Protein AF-A0A914XLT9-F1 (afdb_monomer_lite)

Sequence (360 aa):
MRRWRRRDDGTTAGHRRKLGGDARVWAILPSEERNLKALQRAVAQVFKLQPALLDDLKKDGEIVSQLLHKAANEAERAAAAQGRQRVFHMKTTELDMRAIVELCAYLVDVASTLTAFVTVFPDALRVFHQVGLTSELPSITERLCVSLAAELFFRIAKSGFSVNVRLLIGQLESFKKSTVQLFRQLLEKNAIYDPTLPADEAQKRAEDFVGLITAALDCENFIFVYNDVYPLETDLKQLLVNQLCTQPTIDYVRATLETICAKQVEMLKQKLRRRGLFQVNRSSKFETARLNEQVQLVEEVDALPASARRRPPRPDEEPRPFTADYTGGRSRQLKERNKGFVAGHNRKAGAMKKMRQGMI

Radius of gyration: 29.32 Å; chains: 1; bounding box: 81×61×99 Å

Structure (mmCIF, N/CA/C/O backbone):
data_AF-A0A914XLT9-F1
#
_entry.id   AF-A0A914XLT9-F1
#
loop_
_atom_site.group_PDB
_atom_site.id
_atom_site.type_symbol
_atom_site.label_atom_id
_atom_site.label_alt_id
_atom_site.label_comp_id
_atom_site.label_asym_id
_atom_site.label_entity_id
_atom_site.label_seq_id
_atom_site.pdbx_PDB_ins_code
_atom_site.Cartn_x
_atom_site.Cartn_y
_atom_site.Cartn_z
_atom_site.occupancy
_atom_site.B_iso_or_equiv
_atom_site.auth_seq_id
_atom_site.auth_comp_id
_atom_site.auth_asym_id
_atom_site.auth_atom_id
_atom_site.pdbx_PDB_model_num
ATOM 1 N N . MET A 1 1 ? -52.895 36.898 -14.248 1.00 32.31 1 MET A N 1
ATOM 2 C CA . MET A 1 1 ? -52.670 37.325 -12.850 1.00 32.31 1 MET A CA 1
ATOM 3 C C . MET A 1 1 ? -51.243 36.977 -12.428 1.00 32.31 1 MET A C 1
ATOM 5 O O . MET A 1 1 ? -50.870 35.820 -12.473 1.00 32.31 1 MET A O 1
ATOM 9 N N . ARG A 1 2 ? -50.477 38.030 -12.107 1.00 30.75 2 ARG A N 1
ATOM 10 C CA . ARG A 1 2 ? -49.245 38.157 -11.292 1.00 30.75 2 ARG A CA 1
ATOM 11 C C . ARG A 1 2 ? -48.041 37.221 -11.534 1.00 30.75 2 ARG A C 1
ATOM 13 O O . ARG A 1 2 ? -47.853 36.208 -10.875 1.00 30.75 2 ARG A O 1
ATOM 20 N N . ARG A 1 3 ? -47.151 37.743 -12.394 1.00 27.36 3 ARG A N 1
ATOM 21 C CA . ARG A 1 3 ? -45.687 37.562 -12.422 1.00 27.36 3 ARG A CA 1
ATOM 22 C C . ARG A 1 3 ? -45.078 37.561 -11.015 1.00 27.36 3 ARG A C 1
ATOM 24 O O . ARG A 1 3 ? -45.321 38.501 -10.259 1.00 27.36 3 ARG A O 1
ATOM 31 N N . TRP A 1 4 ? -44.192 36.608 -10.741 1.00 28.39 4 TRP A N 1
ATOM 32 C CA . TRP A 1 4 ? -43.223 36.709 -9.651 1.00 28.39 4 TRP A CA 1
ATOM 33 C C . TRP A 1 4 ? -41.848 37.101 -10.195 1.00 28.39 4 TRP A C 1
ATOM 35 O O . TRP A 1 4 ? -41.350 36.543 -11.170 1.00 28.39 4 TRP A O 1
ATOM 45 N N . ARG A 1 5 ? -41.313 38.163 -9.588 1.00 28.30 5 ARG A N 1
ATOM 46 C CA . ARG A 1 5 ? -40.066 38.851 -9.916 1.00 28.30 5 ARG A CA 1
ATOM 47 C C . ARG A 1 5 ? -38.859 38.019 -9.483 1.00 28.30 5 ARG A C 1
ATOM 49 O O . ARG A 1 5 ? -38.858 37.476 -8.382 1.00 28.30 5 ARG A O 1
ATOM 56 N N . ARG A 1 6 ? -37.806 38.046 -10.307 1.00 32.09 6 ARG A N 1
ATOM 57 C CA . ARG A 1 6 ? -36.422 37.845 -9.860 1.00 32.09 6 ARG A CA 1
ATOM 58 C C . ARG A 1 6 ? -36.084 38.899 -8.809 1.00 32.09 6 ARG A C 1
ATOM 60 O O . ARG A 1 6 ? -36.371 40.080 -9.015 1.00 32.09 6 ARG A O 1
ATOM 67 N N . ARG A 1 7 ? -35.455 38.463 -7.725 1.00 29.42 7 ARG A N 1
ATOM 68 C CA . ARG A 1 7 ? -34.684 39.318 -6.832 1.00 29.42 7 ARG A CA 1
ATOM 69 C C . ARG A 1 7 ? -33.265 38.753 -6.840 1.00 29.42 7 ARG A C 1
ATOM 71 O O . ARG A 1 7 ? -33.048 37.634 -6.385 1.00 29.42 7 ARG A O 1
ATOM 78 N N . ASP A 1 8 ? -32.379 39.489 -7.499 1.00 34.69 8 ASP A N 1
ATOM 79 C CA . ASP A 1 8 ? -30.934 39.329 -7.416 1.00 34.69 8 ASP A CA 1
ATOM 80 C C . ASP A 1 8 ? -30.487 40.072 -6.162 1.00 34.69 8 ASP A C 1
ATOM 82 O O . ASP A 1 8 ? -30.573 41.293 -6.149 1.00 34.69 8 ASP A O 1
ATOM 86 N N . ASP A 1 9 ? -29.997 39.355 -5.154 1.00 29.84 9 ASP A N 1
ATOM 87 C CA . ASP A 1 9 ? -29.221 39.936 -4.061 1.00 29.84 9 ASP A CA 1
ATOM 88 C C . ASP A 1 9 ? -27.961 39.072 -3.916 1.00 29.84 9 ASP A C 1
ATOM 90 O O . ASP A 1 9 ? -28.007 37.907 -3.515 1.00 29.84 9 ASP A O 1
ATOM 94 N N . GLY A 1 10 ? -26.831 39.617 -4.367 1.00 28.03 10 GLY A N 1
ATOM 95 C CA . GLY A 1 10 ? -25.540 38.949 -4.339 1.00 28.03 10 GLY A CA 1
ATOM 96 C C . GLY A 1 10 ? -24.873 39.015 -2.972 1.00 28.03 10 GLY A C 1
ATOM 97 O O . GLY A 1 10 ? -25.058 39.972 -2.234 1.00 28.03 10 GLY A O 1
ATOM 98 N N . THR A 1 11 ? -24.046 38.016 -2.667 1.00 30.72 11 THR A N 1
ATOM 99 C CA . THR A 1 11 ? -22.671 38.151 -2.140 1.00 30.72 11 THR A CA 1
ATOM 100 C C . THR A 1 11 ? -22.147 36.772 -1.744 1.00 30.72 11 THR A C 1
ATOM 102 O O . THR A 1 11 ? -22.611 36.161 -0.793 1.00 30.72 11 THR A O 1
ATOM 105 N N . THR A 1 12 ? -21.169 36.266 -2.494 1.00 31.81 12 THR A N 1
ATOM 106 C CA . THR A 1 12 ? -20.041 35.453 -1.995 1.00 31.81 12 THR A CA 1
ATOM 107 C C . THR A 1 12 ? -19.061 35.280 -3.153 1.00 31.81 12 THR A C 1
ATOM 109 O O . THR A 1 12 ? -19.004 34.273 -3.855 1.00 31.81 12 THR A O 1
ATOM 112 N N . ALA A 1 13 ? -18.279 36.335 -3.385 1.00 33.84 13 ALA A N 1
ATOM 113 C CA . ALA A 1 13 ? -17.027 36.230 -4.112 1.00 33.84 13 ALA A CA 1
ATOM 114 C C . ALA A 1 13 ? -16.036 35.462 -3.221 1.00 33.84 13 ALA A C 1
ATOM 116 O O . ALA A 1 13 ? -15.417 36.028 -2.327 1.00 33.84 13 ALA A O 1
ATOM 117 N N . GLY A 1 14 ? -15.924 34.152 -3.438 1.00 27.84 14 GLY A N 1
ATOM 118 C CA . GLY A 1 14 ? -15.032 33.270 -2.691 1.00 27.84 14 GLY A CA 1
ATOM 119 C C . GLY A 1 14 ? -14.244 32.369 -3.633 1.00 27.84 14 GLY A C 1
ATOM 120 O O . GLY A 1 14 ? -14.682 31.276 -3.961 1.00 27.84 14 GLY A O 1
ATOM 121 N N . HIS A 1 15 ? -13.097 32.865 -4.100 1.00 29.38 15 HIS A N 1
ATOM 122 C CA . HIS A 1 15 ? -11.911 32.085 -4.470 1.00 29.38 15 HIS A CA 1
ATOM 123 C C . HIS A 1 15 ? -12.153 30.719 -5.150 1.00 29.38 15 HIS A C 1
ATOM 125 O O . HIS A 1 15 ? -11.864 29.660 -4.593 1.00 29.38 15 HIS A O 1
ATOM 131 N N . ARG A 1 16 ? -12.532 30.733 -6.436 1.00 30.00 16 ARG A N 1
ATOM 132 C CA . ARG A 1 16 ? -12.198 29.619 -7.338 1.00 30.00 16 ARG A CA 1
ATOM 133 C C . ARG A 1 16 ? -10.685 29.614 -7.566 1.00 30.00 16 ARG A C 1
ATOM 135 O O . ARG A 1 16 ? -10.195 30.181 -8.542 1.00 30.00 16 ARG A O 1
ATOM 142 N N . ARG A 1 17 ? -9.932 28.964 -6.674 1.00 31.92 17 ARG A N 1
ATOM 143 C CA . ARG A 1 17 ? -8.595 28.486 -7.034 1.00 31.92 17 ARG A CA 1
ATOM 144 C C . ARG A 1 17 ? -8.783 27.427 -8.114 1.00 31.92 17 ARG A C 1
ATOM 146 O O . ARG A 1 17 ? -9.443 26.415 -7.896 1.00 31.92 17 ARG A O 1
ATOM 153 N N . LYS A 1 18 ? -8.220 27.696 -9.291 1.00 32.19 18 LYS A N 1
ATOM 154 C CA . LYS A 1 18 ? -7.936 26.687 -10.309 1.00 32.19 18 LYS A CA 1
ATOM 155 C C . LYS A 1 18 ? -7.014 25.646 -9.668 1.00 32.19 18 LYS A C 1
ATOM 157 O O . LYS A 1 18 ? -5.806 25.851 -9.621 1.00 32.19 18 LYS A O 1
ATOM 162 N N . LEU A 1 19 ? -7.587 24.573 -9.133 1.00 31.70 19 LEU A N 1
ATOM 163 C CA . LEU A 1 19 ? -6.843 23.344 -8.901 1.00 31.70 19 LEU A CA 1
ATOM 164 C C . LEU A 1 19 ? -6.562 22.752 -10.283 1.00 31.70 19 LEU A C 1
ATOM 166 O O . LEU A 1 19 ? -7.487 22.500 -11.060 1.00 31.70 19 LEU A O 1
ATOM 170 N N . GLY A 1 20 ? -5.271 22.669 -10.606 1.00 27.12 20 GLY A N 1
ATOM 171 C CA . GLY A 1 20 ? -4.754 22.018 -11.803 1.00 27.12 20 GLY A CA 1
ATOM 172 C C . GLY A 1 20 ? -5.251 20.578 -11.898 1.00 27.12 20 GLY A C 1
ATOM 173 O O . GLY A 1 20 ? -5.639 19.973 -10.900 1.00 27.12 20 GLY A O 1
ATOM 174 N N . GLY A 1 21 ? -5.336 20.092 -13.132 1.00 31.86 21 GLY A N 1
ATOM 175 C CA . GLY A 1 21 ? -6.049 18.877 -13.499 1.00 31.86 21 GLY A CA 1
ATOM 176 C C . GLY A 1 21 ? -5.527 17.630 -12.796 1.00 31.86 21 GLY A C 1
ATOM 177 O O . GLY A 1 21 ? -4.439 17.181 -13.101 1.00 31.86 21 GLY A O 1
ATOM 178 N N . ASP A 1 22 ? -6.341 17.096 -11.886 1.00 37.06 22 ASP A N 1
ATOM 179 C CA . ASP A 1 22 ? -6.501 15.650 -11.631 1.00 37.06 22 ASP A CA 1
ATOM 180 C C . ASP A 1 22 ? -7.652 15.360 -10.640 1.00 37.06 22 ASP A C 1
ATOM 182 O O . ASP A 1 22 ? -8.076 14.224 -10.460 1.00 37.06 22 ASP A O 1
ATOM 186 N N . ALA A 1 23 ? -8.274 16.392 -10.054 1.00 32.88 23 ALA A N 1
ATOM 187 C CA . ALA A 1 23 ? -9.424 16.247 -9.151 1.00 32.88 23 ALA A CA 1
ATOM 188 C C . ALA A 1 23 ? -10.743 15.792 -9.826 1.00 32.88 23 ALA A C 1
ATOM 190 O O . ALA A 1 23 ? -11.777 15.716 -9.166 1.00 32.88 23 ALA A O 1
ATOM 191 N N . ARG A 1 24 ? -10.750 15.519 -11.140 1.00 34.91 24 ARG A N 1
ATOM 192 C CA . ARG A 1 24 ? -11.960 15.086 -11.871 1.00 34.91 24 ARG A CA 1
ATOM 193 C C . ARG A 1 24 ? -12.142 13.572 -11.942 1.00 34.91 24 ARG A C 1
ATOM 195 O O . ARG A 1 24 ? -13.231 13.145 -12.301 1.00 34.91 24 ARG A O 1
ATOM 202 N N . VAL A 1 25 ? -11.133 12.776 -11.591 1.00 40.44 25 VAL A N 1
ATOM 203 C CA . VAL A 1 25 ? -11.218 11.306 -11.686 1.00 40.44 25 VAL A CA 1
ATOM 204 C C . VAL A 1 25 ? -12.023 10.692 -10.526 1.00 40.44 25 VAL A C 1
ATOM 206 O O . VAL A 1 25 ? -12.472 9.559 -10.624 1.00 40.44 25 VAL A O 1
ATOM 209 N N . TRP A 1 26 ? -12.303 11.461 -9.467 1.00 44.50 26 TRP A N 1
ATOM 210 C CA . TRP A 1 26 ? -12.933 10.954 -8.237 1.00 44.50 26 TRP A CA 1
ATOM 211 C C . TRP A 1 26 ? -14.264 11.625 -7.878 1.00 44.50 26 TRP A C 1
ATOM 213 O O . TRP A 1 26 ? -14.803 11.405 -6.795 1.00 44.50 26 TRP A O 1
ATOM 223 N N . ALA A 1 27 ? -14.808 12.462 -8.765 1.00 43.09 27 ALA A N 1
ATOM 224 C CA . ALA A 1 27 ? -16.117 13.066 -8.552 1.00 43.09 27 ALA A CA 1
ATOM 225 C C . ALA A 1 27 ? -17.209 12.036 -8.872 1.00 43.09 27 ALA A C 1
ATOM 227 O O . ALA A 1 27 ? -17.651 11.933 -10.014 1.00 43.09 27 ALA A O 1
ATOM 228 N N . ILE A 1 28 ? -17.624 11.278 -7.855 1.00 54.34 28 ILE A N 1
ATOM 229 C CA . ILE A 1 28 ? -18.783 10.382 -7.923 1.00 54.34 28 ILE A CA 1
ATOM 230 C C . ILE A 1 28 ? -20.001 11.227 -8.319 1.00 54.34 28 ILE A C 1
ATOM 232 O O . ILE A 1 28 ? -20.320 12.220 -7.658 1.00 54.34 28 ILE A O 1
ATOM 236 N N . LEU A 1 29 ? -20.672 10.871 -9.415 1.00 46.62 29 LEU A N 1
ATOM 237 C CA . LEU A 1 29 ? -21.870 11.590 -9.846 1.00 46.62 29 LEU A CA 1
ATOM 238 C C . LEU A 1 29 ? -22.979 11.439 -8.785 1.00 46.62 29 LEU A C 1
ATOM 240 O O . LEU A 1 29 ? -23.081 10.389 -8.154 1.00 46.62 29 LEU A O 1
ATOM 244 N N . PRO A 1 30 ? -23.892 12.412 -8.604 1.00 56.53 30 PRO A N 1
ATOM 245 C CA . PRO A 1 30 ? -24.955 12.312 -7.593 1.00 56.53 30 PRO A CA 1
ATOM 246 C C . PRO A 1 30 ? -25.829 11.044 -7.704 1.00 56.53 30 PRO A C 1
ATOM 248 O O . PRO A 1 30 ? -26.329 10.526 -6.704 1.00 56.53 30 PRO A O 1
ATOM 251 N N . SER A 1 31 ? -26.003 10.510 -8.919 1.00 55.28 31 SER A N 1
ATOM 252 C CA . SER A 1 31 ? -26.669 9.224 -9.168 1.00 55.28 31 SER A CA 1
ATOM 253 C C . SER A 1 31 ? -25.843 8.023 -8.700 1.00 55.28 31 SER A C 1
ATOM 255 O O . SER A 1 31 ? -26.400 7.060 -8.178 1.00 55.28 31 SER A O 1
ATOM 257 N N . GLU A 1 32 ? -24.523 8.086 -8.847 1.00 71.00 32 GLU A N 1
ATOM 258 C CA . GLU A 1 32 ? -23.589 7.063 -8.375 1.00 71.00 32 GLU A CA 1
ATOM 259 C C . GLU A 1 32 ? -23.469 7.089 -6.848 1.00 71.00 32 GLU A C 1
ATOM 261 O O . GLU A 1 32 ? -23.418 6.033 -6.228 1.00 71.00 32 GLU A O 1
ATOM 266 N N . GLU A 1 33 ? -23.548 8.264 -6.216 1.00 74.81 33 GLU A N 1
ATOM 267 C CA . GLU A 1 33 ? -23.508 8.393 -4.755 1.00 74.81 33 GLU A CA 1
ATOM 268 C C . GLU A 1 33 ? -24.745 7.759 -4.096 1.00 74.81 33 GLU A C 1
ATOM 270 O O . GLU A 1 33 ? -24.651 7.067 -3.076 1.00 74.81 33 GLU A O 1
ATOM 275 N N . ARG A 1 34 ? -25.925 7.940 -4.704 1.00 77.62 34 ARG A N 1
ATOM 276 C CA . ARG A 1 34 ? -27.158 7.287 -4.245 1.00 77.62 34 ARG A CA 1
ATOM 277 C C . ARG A 1 34 ? -27.065 5.766 -4.371 1.00 77.62 34 ARG A C 1
ATOM 279 O O . ARG A 1 34 ? -27.493 5.058 -3.455 1.00 77.62 34 ARG A O 1
ATOM 286 N N . ASN A 1 35 ? -26.503 5.277 -5.475 1.00 89.06 35 ASN A N 1
ATOM 287 C CA . ASN A 1 35 ? -26.300 3.849 -5.703 1.00 89.06 35 ASN A CA 1
ATOM 288 C C . ASN A 1 35 ? -25.271 3.270 -4.725 1.00 89.06 35 ASN A C 1
ATOM 290 O O . ASN A 1 35 ? -25.523 2.217 -4.145 1.00 89.06 35 ASN A O 1
ATOM 294 N N . LEU A 1 36 ? -24.182 3.992 -4.451 1.00 89.25 36 LEU A N 1
ATOM 295 C CA . LEU A 1 36 ? -23.173 3.605 -3.468 1.00 89.25 36 LEU A CA 1
ATOM 296 C C . LEU A 1 36 ? -23.782 3.466 -2.068 1.00 89.25 36 LEU A C 1
ATOM 298 O O . LEU A 1 36 ? -23.621 2.430 -1.435 1.00 89.25 36 LEU A O 1
ATOM 302 N N . LYS A 1 37 ? -24.567 4.449 -1.608 1.00 91.25 37 LYS A N 1
ATOM 303 C CA . LYS A 1 37 ? -25.254 4.388 -0.301 1.00 91.25 37 LYS A CA 1
ATOM 304 C C . LYS A 1 37 ? -26.281 3.257 -0.208 1.00 91.25 37 LYS A C 1
ATOM 306 O O . LYS A 1 37 ? -26.549 2.741 0.879 1.00 91.25 37 LYS A O 1
ATOM 311 N N . ALA A 1 38 ? -26.935 2.902 -1.313 1.00 92.62 38 ALA A N 1
ATOM 312 C CA . ALA A 1 38 ? -27.831 1.748 -1.353 1.00 92.62 38 ALA A CA 1
ATOM 313 C C . ALA A 1 38 ? -27.040 0.435 -1.264 1.00 92.62 38 ALA A C 1
ATOM 315 O O . ALA A 1 38 ? -27.383 -0.422 -0.451 1.00 92.62 38 ALA A O 1
ATOM 316 N N . LEU A 1 39 ? -25.953 0.323 -2.028 1.00 93.94 39 LEU A N 1
ATOM 317 C CA . LEU A 1 39 ? -25.077 -0.842 -2.043 1.00 93.94 39 LEU A CA 1
ATOM 318 C C . LEU A 1 39 ? -24.392 -1.063 -0.687 1.00 93.94 39 LEU A C 1
ATOM 320 O O . LEU A 1 39 ? -24.446 -2.170 -0.166 1.00 93.94 39 LEU A O 1
ATOM 324 N N . GLN A 1 40 ? -23.851 -0.010 -0.067 1.00 95.75 40 GLN A N 1
ATOM 325 C CA . GLN A 1 40 ? -23.263 -0.054 1.278 1.00 95.75 40 GLN A CA 1
ATOM 326 C C . GLN A 1 40 ? -24.246 -0.629 2.305 1.00 95.75 40 GLN A C 1
ATOM 328 O O . GLN A 1 40 ? -23.894 -1.508 3.088 1.00 95.75 40 GLN A O 1
ATOM 333 N N . ARG A 1 41 ? -25.510 -0.177 2.280 1.00 95.06 41 ARG A N 1
ATOM 334 C CA . ARG A 1 41 ? -26.554 -0.693 3.180 1.00 95.06 41 ARG A CA 1
ATOM 335 C C . ARG A 1 41 ? -26.882 -2.156 2.905 1.00 95.06 41 ARG A C 1
ATOM 337 O O . ARG A 1 41 ? -27.022 -2.917 3.857 1.00 95.06 41 ARG A O 1
ATOM 344 N N . ALA A 1 42 ? -27.001 -2.542 1.636 1.00 95.56 42 ALA A N 1
ATOM 345 C CA . ALA A 1 42 ? -27.286 -3.923 1.258 1.00 95.56 42 ALA A CA 1
ATOM 346 C C . ALA A 1 42 ? -26.157 -4.868 1.698 1.00 95.56 42 ALA A C 1
ATOM 348 O O . ALA A 1 42 ? -26.418 -5.872 2.355 1.00 95.56 42 ALA A O 1
ATOM 349 N N . VAL A 1 43 ? -24.901 -4.512 1.419 1.00 95.75 43 VAL A N 1
ATOM 350 C CA . VAL A 1 43 ? -23.734 -5.313 1.814 1.00 95.75 43 VAL A CA 1
ATOM 351 C C . VAL A 1 43 ? -23.617 -5.393 3.336 1.00 95.75 43 VAL A C 1
ATOM 353 O O . VAL A 1 43 ? -23.494 -6.488 3.877 1.00 95.75 43 VAL A O 1
ATOM 356 N N . ALA A 1 44 ? -23.762 -4.274 4.054 1.00 95.38 44 ALA A N 1
ATOM 357 C CA . ALA A 1 44 ? -23.745 -4.282 5.517 1.00 95.38 44 ALA A CA 1
ATOM 358 C C . ALA A 1 44 ? -24.844 -5.181 6.117 1.00 95.38 44 ALA A C 1
ATOM 360 O O . ALA A 1 44 ? -24.612 -5.861 7.116 1.00 95.38 44 ALA A O 1
ATOM 361 N N . GLN A 1 45 ? -26.033 -5.225 5.505 1.00 96.69 45 GLN A N 1
ATOM 362 C CA . GLN A 1 45 ? -27.098 -6.139 5.925 1.00 96.69 45 GLN A CA 1
ATOM 363 C C . GLN A 1 45 ? -26.723 -7.606 5.706 1.00 96.69 45 GLN A C 1
ATOM 365 O O . GLN A 1 45 ? -26.976 -8.413 6.596 1.00 96.69 45 GLN A O 1
ATOM 370 N N . VAL A 1 46 ? -26.094 -7.950 4.580 1.00 97.69 46 VAL A N 1
ATOM 371 C CA . VAL A 1 46 ? -25.631 -9.322 4.314 1.00 97.69 46 VAL A CA 1
ATOM 372 C C . VAL A 1 46 ? -24.632 -9.775 5.382 1.00 97.69 46 VAL A C 1
ATOM 374 O O . VAL A 1 46 ? -24.843 -10.816 5.997 1.00 97.69 46 VAL A O 1
ATOM 377 N N . PHE A 1 47 ? -23.617 -8.964 5.693 1.00 96.50 47 PHE A N 1
ATOM 378 C CA . PHE A 1 47 ? -22.646 -9.288 6.749 1.00 96.50 47 PHE A CA 1
ATOM 379 C C . PHE A 1 47 ? -23.276 -9.349 8.148 1.00 96.50 47 PHE A C 1
ATOM 381 O O . PHE A 1 47 ? -22.858 -10.150 8.980 1.00 96.50 47 PHE A O 1
ATOM 388 N N . LYS A 1 48 ? -24.316 -8.546 8.412 1.00 95.56 48 LYS A N 1
ATOM 389 C CA . LYS A 1 48 ? -25.078 -8.625 9.665 1.00 95.56 48 LYS A CA 1
ATOM 390 C C . LYS A 1 48 ? -25.893 -9.919 9.769 1.00 95.56 48 LYS A C 1
ATOM 392 O O . LYS A 1 48 ? -25.997 -10.478 10.857 1.00 95.56 48 LYS A O 1
ATOM 397 N N . LEU A 1 49 ? -26.500 -10.363 8.668 1.00 97.62 49 LEU A N 1
ATOM 398 C CA . LEU A 1 49 ? -27.306 -11.588 8.615 1.00 97.62 49 LEU A CA 1
ATOM 399 C C . LEU A 1 49 ? -26.438 -12.851 8.612 1.00 97.62 49 LEU A C 1
ATOM 401 O O . LEU A 1 49 ? -26.867 -13.877 9.135 1.00 97.62 49 LEU A O 1
ATOM 405 N N . GLN A 1 50 ? -25.224 -12.771 8.066 1.00 97.06 50 GLN A N 1
ATOM 406 C CA . GLN A 1 50 ? -24.284 -13.885 7.988 1.00 97.06 50 GLN A CA 1
ATOM 407 C C . GLN A 1 50 ? -22.885 -13.473 8.487 1.00 97.06 50 GLN A C 1
ATOM 409 O O . GLN A 1 50 ? -21.977 -13.260 7.681 1.00 97.06 50 GLN A O 1
ATOM 414 N N . PRO A 1 51 ? -22.670 -13.408 9.818 1.00 94.75 51 PRO A N 1
ATOM 415 C CA . PRO A 1 51 ? -21.388 -12.997 10.399 1.00 94.75 51 PRO A CA 1
ATOM 416 C C . PRO A 1 51 ? -20.201 -13.885 10.007 1.00 94.75 51 PRO A C 1
ATOM 418 O O . PRO A 1 51 ? -19.079 -13.394 9.957 1.00 94.75 51 PRO A O 1
ATOM 421 N N . ALA A 1 52 ? -20.442 -15.159 9.670 1.00 96.25 52 ALA A N 1
ATOM 422 C CA . ALA A 1 52 ? -19.413 -16.087 9.188 1.00 96.25 52 ALA A CA 1
ATOM 423 C C . ALA A 1 52 ? -18.680 -15.583 7.926 1.00 96.25 52 ALA A C 1
ATOM 425 O O . ALA A 1 52 ? -17.535 -15.958 7.693 1.00 96.25 52 ALA A O 1
ATOM 426 N N . LEU A 1 53 ? -19.290 -14.672 7.151 1.00 96.69 53 LEU A N 1
ATOM 427 C CA . LEU A 1 53 ? -18.623 -14.018 6.021 1.00 96.69 53 LEU A CA 1
ATOM 428 C C . LEU A 1 53 ? -17.417 -13.167 6.449 1.00 96.69 53 LEU A C 1
ATOM 430 O O . LEU A 1 53 ? -16.553 -12.898 5.622 1.00 96.69 53 LEU A O 1
ATOM 434 N N . LEU A 1 54 ? -17.331 -12.735 7.713 1.00 95.31 54 LEU A N 1
ATOM 435 C CA . LEU A 1 54 ? -16.144 -12.046 8.230 1.00 95.31 54 LEU A CA 1
ATOM 436 C C . LEU A 1 54 ? -14.958 -13.001 8.396 1.00 95.31 54 LEU A C 1
ATOM 438 O O . LEU A 1 54 ? -13.827 -12.603 8.123 1.00 95.31 54 LEU A O 1
ATOM 442 N N . ASP A 1 55 ? -15.208 -14.248 8.799 1.00 95.56 55 ASP A N 1
ATOM 443 C CA . ASP A 1 55 ? -14.161 -15.269 8.904 1.00 95.56 55 ASP A CA 1
ATOM 444 C C . ASP A 1 55 ? -13.658 -15.678 7.519 1.00 95.56 55 ASP A C 1
ATOM 446 O O . ASP A 1 55 ? -12.457 -15.864 7.320 1.00 95.56 55 ASP A O 1
ATOM 450 N N . ASP A 1 56 ? -14.561 -15.775 6.543 1.00 97.12 56 ASP A N 1
ATOM 451 C CA . ASP A 1 56 ? -14.182 -16.023 5.152 1.00 97.12 56 ASP A CA 1
ATOM 452 C C . ASP A 1 56 ? -13.417 -14.832 4.567 1.00 97.12 56 ASP A C 1
ATOM 454 O O . ASP A 1 56 ? -12.343 -15.020 4.002 1.00 97.12 56 ASP A O 1
ATOM 458 N N . LEU A 1 57 ? -13.863 -13.599 4.833 1.00 96.94 57 LEU A N 1
ATOM 459 C CA . LEU A 1 57 ? -13.133 -12.392 4.445 1.00 96.94 57 LEU A CA 1
ATOM 460 C C . LEU A 1 57 ? -11.731 -12.331 5.067 1.00 96.94 57 LEU A C 1
ATOM 462 O O . LEU A 1 57 ? -10.800 -11.826 4.441 1.00 96.94 57 LEU A O 1
ATOM 466 N N . LYS A 1 58 ? -11.557 -12.845 6.289 1.00 96.62 58 LYS A N 1
ATOM 467 C CA . LYS A 1 58 ? -10.244 -12.938 6.930 1.00 96.62 58 LYS A CA 1
ATOM 468 C C . LYS A 1 58 ? -9.317 -13.874 6.151 1.00 96.62 58 LYS A C 1
ATOM 470 O O . LYS A 1 58 ? -8.206 -13.471 5.813 1.00 96.62 58 LYS A O 1
ATOM 475 N N . LYS A 1 59 ? -9.789 -15.078 5.811 1.00 96.38 59 LYS A N 1
ATOM 476 C CA . LYS A 1 59 ? -9.031 -16.040 4.989 1.00 96.38 59 LYS A CA 1
ATOM 477 C C . LYS A 1 59 ? -8.709 -15.456 3.615 1.00 96.38 59 LYS A C 1
ATOM 479 O O . LYS A 1 59 ? -7.574 -15.555 3.158 1.00 96.38 59 LYS A O 1
ATOM 484 N N . ASP A 1 60 ? -9.678 -14.802 2.981 1.00 94.94 60 ASP A N 1
ATOM 485 C CA . ASP A 1 60 ? -9.486 -14.158 1.682 1.00 94.94 60 ASP A CA 1
ATOM 486 C C . ASP A 1 60 ? -8.462 -13.020 1.769 1.00 94.94 60 ASP A C 1
ATOM 488 O O . ASP A 1 60 ? -7.609 -12.889 0.894 1.00 94.94 60 ASP A O 1
ATOM 492 N N . GLY A 1 61 ? -8.473 -12.239 2.853 1.00 93.44 61 GLY A N 1
ATOM 493 C CA . GLY A 1 61 ? -7.463 -11.217 3.130 1.00 93.44 61 GLY A CA 1
ATOM 494 C C . GLY A 1 61 ? -6.049 -11.795 3.259 1.00 93.44 61 GLY A C 1
ATOM 495 O O . GLY A 1 61 ? -5.106 -11.251 2.679 1.00 93.44 61 GLY A O 1
ATOM 496 N N . GLU A 1 62 ? -5.896 -12.925 3.956 1.00 94.62 62 GLU A N 1
ATOM 497 C CA . GLU A 1 62 ? -4.621 -13.650 4.056 1.00 94.62 62 GLU A CA 1
ATOM 498 C C . GLU A 1 62 ? -4.158 -14.163 2.683 1.00 94.62 62 GLU A C 1
ATOM 500 O O . GLU A 1 62 ? -2.988 -14.011 2.325 1.00 94.62 62 GLU A O 1
ATOM 505 N N . ILE A 1 63 ? -5.074 -14.712 1.878 1.00 94.62 63 ILE A N 1
ATOM 506 C CA . ILE A 1 63 ? -4.788 -15.172 0.511 1.00 94.62 63 ILE A CA 1
ATOM 507 C C . ILE A 1 63 ? -4.338 -14.001 -0.367 1.00 94.62 63 ILE A C 1
ATOM 509 O O . ILE A 1 63 ? -3.330 -14.114 -1.065 1.00 94.62 63 ILE A O 1
ATOM 513 N N . VAL A 1 64 ? -5.040 -12.867 -0.318 1.00 92.62 64 VAL A N 1
ATOM 514 C CA . VAL A 1 64 ? -4.683 -11.657 -1.068 1.00 92.62 64 VAL A CA 1
ATOM 515 C C . VAL A 1 64 ? -3.285 -11.178 -0.688 1.00 92.62 64 VAL A C 1
ATOM 517 O O . VAL A 1 64 ? -2.476 -10.930 -1.585 1.00 92.62 64 VAL A O 1
ATOM 520 N N . SER A 1 65 ? -2.958 -11.106 0.608 1.00 93.19 65 SER A N 1
ATOM 521 C CA . SER A 1 65 ? -1.605 -10.723 1.026 1.00 93.19 65 SER A CA 1
ATOM 522 C C . SER A 1 65 ? -0.554 -11.703 0.486 1.00 93.19 65 SER A C 1
ATOM 524 O O . SER A 1 65 ? 0.426 -11.297 -0.144 1.00 93.19 65 SER A O 1
ATOM 526 N N . GLN A 1 66 ? -0.786 -13.013 0.624 1.00 93.31 66 GLN A N 1
ATOM 527 C CA . GLN A 1 66 ? 0.124 -14.034 0.100 1.00 93.31 66 GLN A CA 1
ATOM 528 C C . GLN A 1 66 ? 0.324 -13.925 -1.417 1.00 93.31 66 GLN A C 1
ATOM 530 O O . GLN A 1 66 ? 1.441 -14.111 -1.904 1.00 93.31 66 GLN A O 1
ATOM 535 N N . LEU A 1 67 ? -0.735 -13.634 -2.175 1.00 92.56 67 LEU A N 1
ATOM 536 C CA . LEU A 1 67 ? -0.655 -13.441 -3.622 1.00 92.56 67 LEU A CA 1
ATOM 537 C C . LEU A 1 67 ? 0.171 -12.202 -3.979 1.00 92.56 67 LEU A C 1
ATOM 539 O O . LEU A 1 67 ? 1.009 -12.273 -4.878 1.00 92.56 67 LEU A O 1
ATOM 543 N N . LEU A 1 68 ? -0.007 -11.096 -3.256 1.00 93.06 68 LEU A N 1
ATOM 544 C CA . LEU A 1 68 ? 0.789 -9.888 -3.457 1.00 93.06 68 LEU A CA 1
ATOM 545 C C . LEU A 1 68 ? 2.270 -10.104 -3.106 1.00 93.06 68 LEU A C 1
ATOM 547 O O . LEU A 1 68 ? 3.146 -9.668 -3.853 1.00 93.06 68 LEU A O 1
ATOM 551 N N . HIS A 1 69 ? 2.575 -10.840 -2.032 1.00 92.50 69 HIS A N 1
ATOM 552 C CA . HIS A 1 69 ? 3.952 -11.234 -1.701 1.00 92.50 69 HIS A CA 1
ATOM 553 C C . HIS A 1 69 ? 4.573 -12.134 -2.767 1.00 92.50 69 HIS A C 1
ATOM 555 O O . HIS A 1 69 ? 5.732 -11.942 -3.134 1.00 92.50 69 HIS A O 1
ATOM 561 N N . LYS A 1 70 ? 3.822 -13.114 -3.284 1.00 91.25 70 LYS A N 1
ATOM 562 C CA . LYS A 1 70 ? 4.288 -13.975 -4.382 1.00 91.25 70 LYS A CA 1
ATOM 563 C C . LYS A 1 70 ? 4.615 -13.144 -5.620 1.00 91.25 70 LYS A C 1
ATOM 565 O O . LYS A 1 70 ? 5.718 -13.276 -6.143 1.00 91.25 70 LYS A O 1
ATOM 570 N N . ALA A 1 71 ? 3.721 -12.235 -6.008 1.00 90.12 71 ALA A N 1
ATOM 571 C CA . ALA A 1 71 ? 3.940 -11.308 -7.114 1.00 90.12 71 ALA A CA 1
ATOM 572 C C . ALA A 1 71 ? 5.191 -10.434 -6.901 1.00 90.12 71 ALA A C 1
ATOM 574 O O . ALA A 1 71 ? 6.001 -10.285 -7.816 1.00 90.12 71 ALA A O 1
ATOM 575 N N . ALA A 1 72 ? 5.390 -9.901 -5.689 1.00 90.19 72 ALA A N 1
ATOM 576 C CA . ALA A 1 72 ? 6.576 -9.115 -5.343 1.00 90.19 72 ALA A CA 1
ATOM 577 C C . ALA A 1 72 ? 7.863 -9.935 -5.503 1.00 90.19 72 ALA A C 1
ATOM 579 O O . ALA A 1 72 ? 8.792 -9.512 -6.190 1.00 90.19 72 ALA A O 1
ATOM 580 N N . ASN A 1 73 ? 7.887 -11.144 -4.941 1.00 89.25 73 ASN A N 1
ATOM 581 C CA . ASN A 1 73 ? 9.042 -12.035 -5.009 1.00 89.25 73 ASN A CA 1
ATOM 582 C C . ASN A 1 73 ? 9.351 -12.473 -6.452 1.00 89.25 73 ASN A C 1
ATOM 584 O O . ASN A 1 73 ? 10.516 -12.624 -6.819 1.00 89.25 73 ASN A O 1
ATOM 588 N N . GLU A 1 74 ? 8.330 -12.703 -7.280 1.00 86.25 74 GLU A N 1
ATOM 589 C CA . GLU A 1 74 ? 8.504 -13.033 -8.698 1.00 86.25 74 GLU A CA 1
ATOM 590 C C . GLU A 1 74 ? 9.086 -11.857 -9.490 1.00 86.25 74 GLU A C 1
ATOM 592 O O . GLU A 1 74 ? 10.043 -12.050 -10.246 1.00 86.25 74 GLU A O 1
ATOM 597 N N . ALA A 1 75 ? 8.583 -10.640 -9.263 1.00 84.94 75 ALA A N 1
ATOM 598 C CA . ALA A 1 75 ? 9.113 -9.429 -9.883 1.00 84.94 75 ALA A CA 1
ATOM 599 C C . ALA A 1 75 ? 10.579 -9.175 -9.484 1.00 84.94 75 ALA A C 1
ATOM 601 O O . ALA A 1 75 ? 11.416 -8.887 -10.342 1.00 84.94 75 ALA A O 1
ATOM 602 N N . GLU A 1 76 ? 10.922 -9.350 -8.205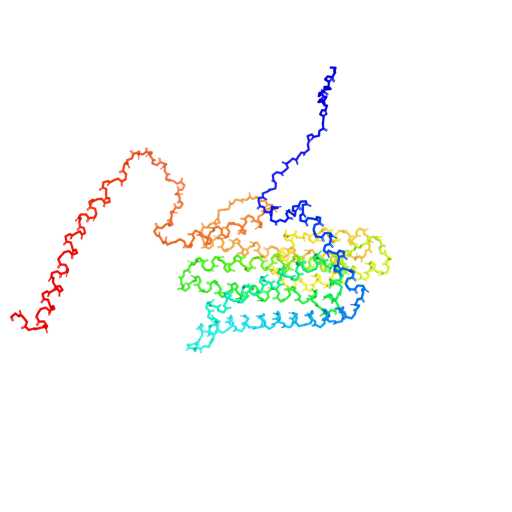 1.00 86.31 76 GLU A N 1
ATOM 603 C CA . GLU A 1 76 ? 12.293 -9.199 -7.704 1.00 86.31 76 GLU A CA 1
ATOM 604 C C . GLU A 1 76 ? 13.248 -10.240 -8.292 1.00 86.31 76 GLU A C 1
ATOM 606 O O . GLU A 1 76 ? 14.356 -9.904 -8.717 1.00 86.31 76 GLU A O 1
ATOM 611 N N . ARG A 1 77 ? 12.829 -11.511 -8.359 1.00 81.00 77 ARG A N 1
ATOM 612 C CA . ARG A 1 77 ? 13.635 -12.579 -8.975 1.00 81.00 77 ARG A CA 1
ATOM 613 C C . ARG A 1 77 ? 13.910 -12.287 -10.445 1.00 81.00 77 ARG A C 1
ATOM 615 O O . ARG A 1 77 ? 15.041 -12.488 -10.894 1.00 81.00 77 ARG A O 1
ATOM 622 N N . ALA A 1 78 ? 12.909 -11.796 -11.174 1.00 74.38 78 ALA A N 1
ATOM 623 C CA . ALA A 1 78 ? 13.067 -11.404 -12.568 1.00 74.38 78 ALA A CA 1
ATOM 624 C C . ALA A 1 78 ? 14.069 -10.247 -12.716 1.00 74.38 78 ALA A C 1
ATOM 626 O O . ALA A 1 78 ? 15.017 -10.357 -13.495 1.00 74.38 78 ALA A O 1
ATOM 627 N N . ALA A 1 79 ? 13.942 -9.197 -11.899 1.00 72.19 79 ALA A N 1
ATOM 628 C CA . ALA A 1 79 ? 14.869 -8.066 -11.904 1.00 72.19 79 ALA A CA 1
ATOM 629 C C . ALA A 1 79 ? 16.309 -8.477 -11.517 1.00 72.19 79 ALA A C 1
ATOM 631 O O . ALA A 1 79 ? 17.287 -8.051 -12.139 1.00 72.19 79 ALA A O 1
ATOM 632 N N . ALA A 1 80 ? 16.472 -9.359 -10.525 1.00 73.19 80 ALA A N 1
ATOM 633 C CA . ALA A 1 80 ? 17.779 -9.841 -10.075 1.00 73.19 80 ALA A CA 1
ATOM 634 C C . ALA A 1 80 ? 18.483 -10.732 -11.116 1.00 73.19 80 ALA A C 1
ATOM 636 O O . ALA A 1 80 ? 19.706 -10.648 -11.280 1.00 73.19 80 ALA A O 1
ATOM 637 N N . ALA A 1 81 ? 17.731 -11.559 -11.852 1.00 64.94 81 ALA A N 1
ATOM 638 C CA . ALA A 1 81 ? 18.269 -12.359 -12.953 1.00 64.94 81 ALA A CA 1
ATOM 639 C C . ALA A 1 81 ? 18.896 -11.472 -14.049 1.00 64.94 81 ALA A C 1
ATOM 641 O O . ALA A 1 81 ? 19.932 -11.824 -14.618 1.00 64.94 81 ALA A O 1
ATOM 642 N N . GLN A 1 82 ? 18.349 -10.275 -14.272 1.00 58.00 82 GLN A N 1
ATOM 643 C CA . GLN A 1 82 ? 18.894 -9.302 -15.225 1.00 58.00 82 GLN A CA 1
ATOM 644 C C . GLN A 1 82 ? 20.167 -8.613 -14.730 1.00 58.00 82 GLN A C 1
ATOM 646 O O . GLN A 1 82 ? 21.092 -8.383 -15.511 1.00 58.00 82 GLN A O 1
ATOM 651 N N . GLY A 1 83 ? 20.266 -8.335 -13.427 1.00 53.16 83 GLY A N 1
ATOM 652 C CA . GLY A 1 83 ? 21.503 -7.836 -12.818 1.00 53.16 83 GLY A CA 1
ATOM 653 C C . GLY A 1 83 ? 22.679 -8.801 -13.020 1.00 53.16 83 GLY A C 1
ATOM 654 O O . GLY A 1 83 ? 23.799 -8.369 -13.297 1.00 53.16 83 GLY A O 1
ATOM 655 N N . ARG A 1 84 ? 22.413 -10.114 -12.978 1.00 48.25 84 ARG A N 1
ATOM 656 C CA . ARG A 1 84 ? 23.411 -11.172 -13.222 1.00 48.25 84 ARG A CA 1
ATOM 657 C C . ARG A 1 84 ? 23.770 -11.351 -14.701 1.00 48.25 84 ARG A C 1
ATOM 659 O O . ARG A 1 84 ? 24.909 -11.717 -14.988 1.00 48.25 84 ARG A O 1
ATOM 666 N N . GLN A 1 85 ? 22.881 -11.011 -15.640 1.00 48.28 85 GLN A N 1
ATOM 667 C CA . GLN A 1 85 ? 23.206 -10.994 -17.078 1.00 48.28 85 GLN A CA 1
ATOM 668 C C . GLN A 1 85 ? 24.293 -9.973 -17.452 1.00 48.28 85 GLN A C 1
ATOM 670 O O . GLN A 1 85 ? 24.961 -10.145 -18.471 1.00 48.28 85 GLN A O 1
ATOM 675 N N . ARG A 1 86 ? 24.526 -8.937 -16.629 1.00 43.69 86 ARG A N 1
ATOM 676 C CA . ARG A 1 86 ? 25.666 -8.021 -16.821 1.00 43.69 86 ARG A CA 1
ATOM 677 C C . ARG A 1 86 ? 27.024 -8.667 -16.517 1.00 43.69 86 ARG A C 1
ATOM 679 O O . ARG A 1 86 ? 28.034 -8.121 -16.945 1.00 43.69 86 ARG A O 1
ATOM 686 N N . VAL A 1 87 ? 27.052 -9.800 -15.807 1.00 42.28 87 VAL A N 1
ATOM 687 C CA . VAL A 1 87 ? 28.286 -10.485 -15.377 1.00 42.28 87 VAL A CA 1
ATOM 688 C C . VAL A 1 87 ? 28.456 -11.851 -16.059 1.00 42.28 87 VAL A C 1
ATOM 690 O O . VAL A 1 87 ? 29.583 -12.244 -16.336 1.00 42.28 87 VAL A O 1
ATOM 693 N N . PHE A 1 88 ? 27.371 -12.556 -16.409 1.00 37.22 88 PHE A N 1
ATOM 694 C CA . PHE A 1 88 ? 27.436 -13.859 -17.085 1.00 37.22 88 PHE A CA 1
ATOM 695 C C . PHE A 1 88 ? 26.355 -14.028 -18.166 1.00 37.22 88 PHE A C 1
ATOM 697 O O . PHE A 1 88 ? 25.178 -13.752 -17.946 1.00 37.22 88 PHE A O 1
ATOM 704 N N . HIS A 1 89 ? 26.749 -14.540 -19.338 1.00 37.44 89 HIS A N 1
ATOM 705 C CA . HIS A 1 89 ? 25.890 -14.844 -20.495 1.00 37.44 89 HIS A CA 1
ATOM 706 C C . HIS A 1 89 ? 24.999 -16.096 -20.303 1.00 37.44 89 HIS A C 1
ATOM 708 O O . HIS A 1 89 ? 24.957 -16.969 -21.170 1.00 37.44 89 HIS A O 1
ATOM 714 N N . MET A 1 90 ? 24.274 -16.219 -19.188 1.00 29.73 90 MET A N 1
ATOM 715 C CA . MET A 1 90 ? 23.288 -17.297 -19.017 1.00 29.73 90 MET A CA 1
ATOM 716 C C . MET A 1 90 ? 21.851 -16.802 -19.212 1.00 29.73 90 MET A C 1
ATOM 718 O O . MET A 1 90 ? 21.441 -15.754 -18.714 1.00 29.73 90 MET A O 1
ATOM 722 N N . LYS A 1 91 ? 21.079 -17.586 -19.974 1.00 38.69 91 LYS A N 1
ATOM 723 C CA . LYS A 1 91 ? 19.639 -17.422 -20.191 1.00 38.69 91 LYS A CA 1
ATOM 724 C C . LYS A 1 91 ? 18.891 -17.980 -18.979 1.00 38.69 91 LYS A C 1
ATOM 726 O O . LYS A 1 91 ? 18.692 -19.186 -18.891 1.00 38.69 91 LYS A O 1
ATOM 731 N N . THR A 1 92 ? 18.449 -17.118 -18.073 1.00 37.22 92 THR A N 1
ATOM 732 C CA . THR A 1 92 ? 17.465 -17.481 -17.043 1.00 37.22 92 THR A CA 1
ATOM 733 C C . THR A 1 92 ? 16.345 -16.453 -17.035 1.00 37.22 92 THR A C 1
ATOM 735 O O . THR A 1 92 ? 16.595 -15.284 -16.761 1.00 37.22 92 THR A O 1
ATOM 738 N N . THR A 1 93 ? 15.151 -16.933 -17.402 1.00 46.50 93 THR A N 1
ATOM 739 C CA . THR A 1 93 ? 13.813 -16.343 -17.211 1.00 46.50 93 THR A CA 1
ATOM 740 C C . THR A 1 93 ? 13.754 -14.816 -17.265 1.00 46.50 93 THR A C 1
ATOM 742 O O . THR A 1 93 ? 13.519 -14.154 -16.257 1.00 46.50 93 THR A O 1
ATOM 745 N N . GLU A 1 94 ? 13.925 -14.255 -18.464 1.00 59.78 94 GLU A N 1
ATOM 746 C CA . GLU A 1 94 ? 13.313 -12.960 -18.769 1.00 59.78 94 GLU A CA 1
ATOM 747 C C . GLU A 1 94 ? 11.800 -13.137 -18.543 1.00 59.78 94 GLU A C 1
ATOM 749 O O . GLU A 1 94 ? 11.208 -14.033 -19.150 1.00 59.78 94 GLU A O 1
ATOM 754 N N . LEU A 1 95 ? 11.163 -12.347 -17.666 1.00 65.06 95 LEU A N 1
ATOM 755 C CA . LEU A 1 95 ? 9.701 -12.238 -17.720 1.00 65.06 95 LEU A CA 1
ATOM 756 C C . LEU A 1 95 ? 9.368 -11.824 -19.150 1.00 65.06 95 LEU A C 1
ATOM 758 O O . LEU A 1 95 ? 9.859 -10.801 -19.619 1.00 65.06 95 LEU A O 1
ATOM 762 N N . ASP A 1 96 ? 8.598 -12.613 -19.890 1.00 78.62 96 ASP A N 1
ATOM 763 C CA . ASP A 1 96 ? 8.199 -12.176 -21.225 1.00 78.62 96 ASP A CA 1
ATOM 764 C C . ASP A 1 96 ? 7.388 -10.868 -21.107 1.00 78.62 96 ASP A C 1
ATOM 766 O O . ASP A 1 96 ? 6.740 -10.619 -20.088 1.00 78.62 96 ASP A O 1
ATOM 770 N N . MET A 1 97 ? 7.408 -10.015 -22.138 1.00 81.00 97 MET A N 1
ATOM 771 C CA . MET A 1 97 ? 6.584 -8.796 -22.176 1.00 81.00 97 MET A CA 1
ATOM 772 C C . MET A 1 97 ? 5.132 -9.098 -21.822 1.00 81.00 97 MET A C 1
ATOM 774 O O . MET A 1 97 ? 4.489 -8.315 -21.130 1.00 81.00 97 MET A O 1
ATOM 778 N N . ARG A 1 98 ? 4.631 -10.243 -22.290 1.00 84.50 98 ARG A N 1
ATOM 779 C CA . ARG A 1 98 ? 3.292 -10.717 -21.979 1.00 84.50 98 ARG A CA 1
ATOM 780 C C . ARG A 1 98 ? 3.082 -10.913 -20.475 1.00 84.50 98 ARG A C 1
ATOM 782 O O . ARG A 1 98 ? 2.096 -10.413 -19.953 1.00 84.50 98 ARG A O 1
ATOM 789 N N . ALA A 1 99 ? 4.024 -11.555 -19.787 1.00 84.56 99 ALA A N 1
ATOM 790 C CA . ALA A 1 99 ? 3.939 -11.786 -18.347 1.00 84.56 99 ALA A CA 1
ATOM 791 C C . ALA A 1 99 ? 3.967 -10.470 -17.551 1.00 84.56 99 ALA A C 1
ATOM 793 O O . ALA A 1 99 ? 3.239 -10.328 -16.577 1.00 84.56 99 ALA A O 1
ATOM 794 N N . ILE A 1 100 ? 4.747 -9.475 -17.993 1.00 85.69 100 ILE A N 1
ATOM 795 C CA . ILE A 1 100 ? 4.762 -8.139 -17.367 1.00 85.69 100 ILE A CA 1
ATOM 796 C C . ILE A 1 100 ? 3.414 -7.439 -17.551 1.00 85.69 100 ILE A C 1
ATOM 798 O O . ILE A 1 100 ? 2.905 -6.831 -16.614 1.00 85.69 100 ILE A O 1
ATOM 802 N N . VAL A 1 101 ? 2.827 -7.524 -18.748 1.00 88.31 101 VAL A N 1
ATOM 803 C CA . VAL A 1 101 ? 1.504 -6.947 -19.027 1.00 88.31 101 VAL A CA 1
ATOM 804 C C . VAL A 1 101 ? 0.427 -7.602 -18.170 1.00 88.31 101 VAL A C 1
ATOM 806 O O . VAL A 1 101 ? -0.367 -6.896 -17.553 1.00 88.31 101 VAL A O 1
ATOM 809 N N . GLU A 1 102 ? 0.420 -8.932 -18.106 1.00 89.50 102 GLU A N 1
ATOM 810 C CA . GLU A 1 102 ? -0.522 -9.698 -17.287 1.00 89.50 102 GLU A CA 1
ATOM 811 C C . GLU A 1 102 ? -0.353 -9.365 -15.796 1.00 89.50 102 GLU A C 1
ATOM 813 O O . GLU A 1 102 ? -1.345 -9.111 -15.116 1.00 89.50 102 GLU A O 1
ATOM 818 N N . LEU A 1 103 ? 0.887 -9.254 -15.307 1.00 90.62 103 LEU A N 1
ATOM 819 C CA . LEU A 1 103 ? 1.177 -8.887 -13.922 1.00 90.62 103 LEU A CA 1
ATOM 820 C C . LEU A 1 103 ? 0.739 -7.452 -13.593 1.00 90.62 103 LEU A C 1
ATOM 822 O O . LEU A 1 103 ? 0.063 -7.241 -12.592 1.00 90.62 103 LEU A O 1
ATOM 826 N N . CYS A 1 104 ? 1.064 -6.460 -14.427 1.00 90.12 104 CYS A N 1
ATOM 827 C CA . CYS A 1 104 ? 0.623 -5.078 -14.207 1.00 90.12 104 CYS A CA 1
ATOM 828 C C . CYS A 1 104 ? -0.907 -4.957 -14.219 1.00 90.12 104 CYS A C 1
ATOM 830 O O . CYS A 1 104 ? -1.470 -4.267 -13.370 1.00 90.12 104 CYS A O 1
ATOM 832 N N . ALA A 1 105 ? -1.582 -5.638 -15.150 1.00 90.19 105 ALA A N 1
ATOM 833 C CA . ALA A 1 105 ? -3.040 -5.663 -15.205 1.00 90.19 105 ALA A CA 1
ATOM 834 C C . ALA A 1 105 ? -3.640 -6.309 -13.947 1.00 90.19 105 ALA A C 1
ATOM 836 O O . ALA A 1 105 ? -4.548 -5.736 -13.350 1.00 90.19 105 ALA A O 1
ATOM 837 N N . TYR A 1 106 ? -3.084 -7.442 -13.510 1.00 93.06 106 TYR A N 1
ATOM 838 C CA . TYR A 1 106 ? -3.485 -8.125 -12.281 1.00 93.06 106 TYR A CA 1
ATOM 839 C C . TYR A 1 106 ? -3.331 -7.231 -11.044 1.00 93.06 106 TYR A C 1
ATOM 841 O O . TYR A 1 106 ? -4.253 -7.119 -10.244 1.00 93.06 106 TYR A O 1
ATOM 849 N N . LEU A 1 107 ? -2.198 -6.538 -10.898 1.00 93.12 107 LEU A N 1
ATOM 850 C CA . LEU A 1 107 ? -1.957 -5.653 -9.755 1.00 93.12 107 LEU A CA 1
ATOM 851 C C . LEU A 1 107 ? -2.949 -4.488 -9.704 1.00 93.12 107 LEU A C 1
ATOM 853 O O . LEU A 1 107 ? -3.482 -4.179 -8.637 1.00 93.12 107 LEU A O 1
ATOM 857 N N . VAL A 1 108 ? -3.216 -3.852 -10.849 1.00 93.50 108 VAL A N 1
ATOM 858 C CA . VAL A 1 108 ? -4.210 -2.774 -10.942 1.00 93.50 108 VAL A CA 1
ATOM 859 C C . VAL A 1 108 ? -5.605 -3.287 -10.600 1.00 93.50 108 VAL A C 1
ATOM 861 O O . VAL A 1 108 ? -6.318 -2.612 -9.858 1.00 93.50 108 VAL A O 1
ATOM 864 N N . ASP A 1 109 ? -5.984 -4.462 -11.100 1.00 93.56 109 ASP A N 1
ATOM 865 C CA . ASP A 1 109 ? -7.284 -5.078 -10.830 1.00 93.56 109 ASP A CA 1
ATOM 866 C C . ASP A 1 109 ? -7.463 -5.405 -9.342 1.00 93.56 109 ASP A C 1
ATOM 868 O O . ASP A 1 109 ? -8.450 -4.987 -8.736 1.00 93.56 109 ASP A O 1
ATOM 872 N N . VAL A 1 110 ? -6.467 -6.043 -8.715 1.00 93.94 110 VAL A N 1
ATOM 873 C CA . VAL A 1 110 ? -6.483 -6.352 -7.277 1.00 93.94 110 VAL A CA 1
ATOM 874 C C . VAL A 1 110 ? -6.585 -5.075 -6.448 1.00 93.94 110 VAL A C 1
ATOM 876 O O . VAL A 1 110 ? -7.462 -4.971 -5.592 1.00 93.94 110 VAL A O 1
ATOM 879 N N . ALA A 1 111 ? -5.735 -4.076 -6.705 1.00 93.31 111 ALA A N 1
ATOM 880 C CA . ALA A 1 111 ? -5.755 -2.834 -5.936 1.00 93.31 111 ALA A CA 1
ATOM 881 C C . ALA A 1 111 ? -7.075 -2.069 -6.115 1.00 93.31 111 ALA A C 1
ATOM 883 O O . ALA A 1 111 ? -7.649 -1.595 -5.137 1.00 93.31 111 ALA A O 1
ATOM 884 N N . SER A 1 112 ? -7.593 -1.991 -7.344 1.00 90.62 112 SER A N 1
ATOM 885 C CA . SER A 1 112 ? -8.859 -1.307 -7.635 1.00 90.62 112 SER A CA 1
ATOM 886 C C . SER A 1 112 ? -10.046 -2.031 -7.002 1.00 90.62 112 SER A C 1
ATOM 888 O O . SER A 1 112 ? -10.914 -1.385 -6.416 1.00 90.62 112 SER A O 1
ATOM 890 N N . THR A 1 113 ? -10.066 -3.364 -7.067 1.00 93.69 113 THR A N 1
ATOM 891 C CA . THR A 1 113 ? -11.118 -4.198 -6.475 1.00 93.69 113 THR A CA 1
ATOM 892 C C . THR A 1 113 ? -11.118 -4.088 -4.957 1.00 93.69 113 THR A C 1
ATOM 894 O O . THR A 1 113 ? -12.178 -3.881 -4.370 1.00 93.69 113 THR A O 1
ATOM 897 N N . LEU A 1 114 ? -9.948 -4.147 -4.313 1.00 94.62 114 LEU A N 1
ATOM 898 C CA . LEU A 1 114 ? -9.834 -3.959 -2.865 1.00 94.62 114 LEU A CA 1
ATOM 899 C C . LEU A 1 114 ? -10.302 -2.567 -2.446 1.00 94.62 114 LEU A C 1
ATOM 901 O O . LEU A 1 114 ? -11.142 -2.460 -1.554 1.00 94.62 114 LEU A O 1
ATOM 905 N N . THR A 1 115 ? -9.825 -1.512 -3.113 1.00 93.19 115 THR A N 1
ATOM 906 C CA . THR A 1 115 ? -10.224 -0.129 -2.814 1.00 93.19 115 THR A CA 1
ATOM 907 C C . THR A 1 115 ? -11.727 0.087 -3.029 1.00 93.19 115 THR A C 1
ATOM 909 O O . THR A 1 115 ? -12.393 0.715 -2.201 1.00 93.19 115 THR A O 1
ATOM 912 N N . ALA A 1 116 ? -12.307 -0.469 -4.096 1.00 91.88 116 ALA A N 1
ATOM 913 C CA . ALA A 1 116 ? -13.749 -0.420 -4.331 1.00 91.88 116 ALA A CA 1
ATOM 914 C C . ALA A 1 116 ? -14.524 -1.188 -3.249 1.00 91.88 116 ALA A C 1
ATOM 916 O O . ALA A 1 116 ? -15.507 -0.676 -2.710 1.00 91.88 116 ALA A O 1
ATOM 917 N N . PHE A 1 117 ? -14.055 -2.382 -2.882 1.00 95.25 117 PHE A N 1
ATOM 918 C CA . PHE A 1 117 ? -14.684 -3.215 -1.864 1.00 95.25 117 PHE A CA 1
ATOM 919 C C . PHE A 1 117 ? -14.719 -2.520 -0.504 1.00 95.25 117 PHE A C 1
ATOM 921 O O . PHE A 1 117 ? -15.791 -2.417 0.085 1.00 95.25 117 PHE A O 1
ATOM 928 N N . VAL A 1 118 ? -13.604 -1.960 -0.028 1.00 95.50 118 VAL A N 1
ATOM 929 C CA . VAL A 1 118 ? -13.577 -1.250 1.265 1.00 95.50 118 VAL A CA 1
ATOM 930 C C . VAL A 1 118 ? -14.358 0.064 1.235 1.00 95.50 118 VAL A C 1
ATOM 932 O O . VAL A 1 118 ? -14.858 0.507 2.265 1.00 95.50 118 VAL A O 1
ATOM 935 N N . THR A 1 119 ? -14.535 0.668 0.057 1.00 93.00 119 THR A N 1
ATOM 936 C CA . THR A 1 119 ? -15.421 1.830 -0.117 1.00 93.00 119 THR A CA 1
ATOM 937 C C . THR A 1 119 ? -16.893 1.431 0.047 1.00 93.00 119 THR A C 1
ATOM 939 O O . THR A 1 119 ? -17.693 2.184 0.607 1.00 93.00 119 THR A O 1
ATOM 942 N N . VAL A 1 120 ? -17.266 0.231 -0.407 1.00 95.00 120 VAL A N 1
ATOM 943 C CA . VAL A 1 120 ? -18.616 -0.332 -0.253 1.00 95.00 120 VAL A CA 1
ATOM 944 C C . VAL A 1 120 ? -18.833 -0.953 1.133 1.00 95.00 120 VAL A C 1
ATOM 946 O O . VAL A 1 120 ? -19.937 -0.888 1.670 1.00 95.00 120 VAL A O 1
ATOM 949 N N . PHE A 1 121 ? -17.804 -1.531 1.744 1.00 95.56 121 PHE A N 1
ATOM 950 C CA . PHE A 1 121 ? -17.884 -2.181 3.048 1.00 95.56 121 PHE A CA 1
ATOM 951 C C . PHE A 1 121 ? -16.694 -1.792 3.944 1.00 95.56 121 PHE A C 1
ATOM 953 O O . PHE A 1 121 ? -15.741 -2.557 4.092 1.00 95.56 121 PHE A O 1
ATOM 960 N N . PRO A 1 122 ? -16.741 -0.610 4.590 1.00 94.88 122 PRO A N 1
ATOM 961 C CA . PRO A 1 122 ? -15.615 -0.085 5.371 1.00 94.88 122 PRO A CA 1
ATOM 962 C C . PRO A 1 122 ? -15.214 -0.923 6.590 1.00 94.88 122 PRO A C 1
ATOM 964 O O . PRO A 1 122 ? -14.117 -0.752 7.116 1.00 94.88 122 PRO A O 1
ATOM 967 N N . ASP A 1 123 ? -16.075 -1.816 7.081 1.00 94.31 123 ASP A N 1
ATOM 968 C CA . ASP A 1 123 ? -15.722 -2.698 8.200 1.00 94.31 123 ASP A CA 1
ATOM 969 C C . ASP A 1 123 ? -14.721 -3.791 7.793 1.00 94.31 123 ASP A C 1
ATOM 971 O O . ASP A 1 123 ? -13.972 -4.270 8.646 1.00 94.31 123 ASP A O 1
ATOM 975 N N . ALA A 1 124 ? -14.589 -4.079 6.491 1.00 96.25 124 ALA A N 1
ATOM 976 C CA . ALA A 1 124 ? -13.513 -4.912 5.954 1.00 96.25 124 ALA A CA 1
ATOM 977 C C . ALA A 1 124 ? -12.116 -4.386 6.305 1.00 96.25 124 ALA A C 1
ATOM 979 O O . ALA A 1 124 ? -11.195 -5.174 6.495 1.00 96.25 124 ALA A O 1
ATOM 980 N N . LEU A 1 125 ? -11.949 -3.067 6.450 1.00 96.31 125 LEU A N 1
ATOM 981 C CA . LEU A 1 125 ? -10.663 -2.457 6.801 1.00 96.31 125 LEU A CA 1
ATOM 982 C C . LEU A 1 125 ? -10.148 -2.929 8.167 1.00 96.31 125 LEU A C 1
ATOM 984 O O . LEU A 1 125 ? -8.938 -2.989 8.367 1.00 96.31 125 LEU A O 1
ATOM 988 N N . ARG A 1 126 ? -11.040 -3.285 9.104 1.00 94.75 126 ARG A N 1
ATOM 989 C CA . ARG A 1 126 ? -10.642 -3.869 10.396 1.00 94.75 126 ARG A CA 1
ATOM 990 C C . ARG A 1 126 ? -10.130 -5.291 10.222 1.00 94.75 126 ARG A C 1
ATOM 992 O O . ARG A 1 126 ? -9.113 -5.646 10.806 1.00 94.75 126 ARG A O 1
ATOM 999 N N . VAL A 1 127 ? -10.808 -6.081 9.391 1.00 96.12 127 VAL A N 1
ATOM 1000 C CA . VAL A 1 127 ? -10.398 -7.455 9.070 1.00 96.12 127 VAL A CA 1
ATOM 1001 C C . VAL A 1 127 ? -9.038 -7.447 8.369 1.00 96.12 127 VAL A C 1
ATOM 1003 O O . VAL A 1 127 ? -8.125 -8.147 8.791 1.00 96.12 127 VAL A O 1
ATOM 1006 N N . PHE A 1 128 ? -8.858 -6.579 7.370 1.00 96.38 128 PHE A N 1
ATOM 1007 C CA . PHE A 1 128 ? -7.586 -6.413 6.663 1.00 96.38 128 PHE A CA 1
ATOM 1008 C C . PHE A 1 128 ? -6.449 -5.927 7.564 1.00 96.38 128 PHE A C 1
ATOM 1010 O O . PHE A 1 128 ? -5.313 -6.375 7.422 1.00 96.38 128 PHE A O 1
ATOM 1017 N N . HIS A 1 129 ? -6.743 -5.057 8.527 1.00 95.25 129 HIS A N 1
ATOM 1018 C CA . HIS A 1 129 ? -5.762 -4.662 9.530 1.00 95.25 129 HIS A CA 1
ATOM 1019 C C . HIS A 1 129 ? -5.349 -5.836 10.431 1.00 95.25 129 HIS A C 1
ATOM 1021 O O . HIS A 1 129 ? -4.159 -6.056 10.636 1.00 95.25 129 HIS A O 1
ATOM 1027 N N . GLN A 1 130 ? -6.307 -6.645 10.899 1.00 94.50 130 GLN A N 1
ATOM 1028 C CA . GLN A 1 130 ? -6.045 -7.809 11.757 1.00 94.50 130 GLN A CA 1
ATOM 1029 C C . GLN A 1 130 ? -5.201 -8.898 11.085 1.00 94.50 130 GLN A C 1
ATOM 1031 O O . GLN A 1 130 ? -4.450 -9.584 11.773 1.00 94.50 130 GLN A O 1
ATOM 1036 N N . VAL A 1 131 ? -5.310 -9.067 9.765 1.00 95.31 131 VAL A N 1
ATOM 1037 C CA . VAL A 1 131 ? -4.471 -10.017 9.006 1.00 95.31 131 VAL A CA 1
ATOM 1038 C C . VAL A 1 131 ? -3.096 -9.446 8.640 1.00 95.31 131 VAL A C 1
ATOM 1040 O O . VAL A 1 131 ? -2.339 -10.096 7.930 1.00 95.31 131 VAL A O 1
ATOM 1043 N N . GLY A 1 132 ? -2.757 -8.235 9.098 1.00 94.50 132 GLY A N 1
ATOM 1044 C CA . GLY A 1 132 ? -1.442 -7.622 8.886 1.00 94.50 132 GLY A CA 1
ATOM 1045 C C . GLY A 1 132 ? -1.280 -6.877 7.559 1.00 94.50 132 GLY A C 1
ATOM 1046 O O . GLY A 1 132 ? -0.201 -6.349 7.286 1.00 94.50 132 GLY A O 1
ATOM 1047 N N . LEU A 1 133 ? -2.337 -6.745 6.745 1.00 94.88 133 LEU A N 1
ATOM 1048 C CA . LEU A 1 133 ? -2.227 -6.082 5.441 1.00 94.88 133 LEU A CA 1
ATOM 1049 C C . LEU A 1 133 ? -1.753 -4.629 5.585 1.00 94.88 133 LEU A C 1
ATOM 1051 O O . LEU A 1 133 ? -0.976 -4.159 4.762 1.00 94.88 133 LEU A O 1
ATOM 1055 N N . THR A 1 134 ? -2.172 -3.918 6.640 1.00 95.81 134 THR A N 1
ATOM 1056 C CA . THR A 1 134 ? -1.760 -2.522 6.862 1.00 95.81 134 THR A CA 1
ATOM 1057 C C . THR A 1 134 ? -0.248 -2.377 7.008 1.00 95.81 134 THR A C 1
ATOM 1059 O O . THR A 1 134 ? 0.324 -1.485 6.392 1.00 95.81 134 THR A O 1
ATOM 1062 N N . SER A 1 135 ? 0.409 -3.245 7.781 1.00 95.88 135 SER A N 1
ATOM 1063 C CA . SER A 1 135 ? 1.863 -3.191 7.976 1.00 95.88 135 SER A CA 1
ATOM 1064 C C . SER A 1 135 ? 2.641 -3.666 6.750 1.00 95.88 135 SER A C 1
ATOM 1066 O O . SER A 1 135 ? 3.733 -3.173 6.484 1.00 95.88 135 SER A O 1
ATOM 1068 N N . GLU A 1 136 ? 2.095 -4.612 5.986 1.00 95.94 136 GLU A N 1
ATOM 1069 C CA . GLU A 1 136 ? 2.805 -5.216 4.856 1.00 95.94 136 GLU A CA 1
ATOM 1070 C C . GLU A 1 136 ? 2.685 -4.404 3.559 1.00 95.94 136 GLU A C 1
ATOM 1072 O O . GLU A 1 136 ? 3.626 -4.381 2.758 1.00 95.94 136 GLU A O 1
ATOM 1077 N N . LEU A 1 137 ? 1.557 -3.714 3.355 1.00 96.44 137 LEU A N 1
ATOM 1078 C CA . LEU A 1 137 ? 1.220 -3.023 2.108 1.00 96.44 137 LEU A CA 1
ATOM 1079 C C . LEU A 1 137 ? 2.299 -2.032 1.622 1.00 96.44 137 LEU A C 1
ATOM 1081 O O . LEU A 1 137 ? 2.605 -2.086 0.424 1.00 96.44 137 LEU A O 1
ATOM 1085 N N . PRO A 1 138 ? 2.928 -1.188 2.474 1.00 97.62 138 PRO A N 1
ATOM 1086 C CA . PRO A 1 138 ? 4.031 -0.320 2.049 1.00 97.62 138 PRO A CA 1
ATOM 1087 C C . PRO A 1 138 ? 5.188 -1.106 1.421 1.00 97.62 138 PRO A C 1
ATOM 1089 O O . PRO A 1 138 ? 5.583 -0.840 0.285 1.00 97.62 138 PRO A O 1
ATOM 1092 N N . SER A 1 139 ? 5.664 -2.141 2.119 1.00 97.00 139 SER A N 1
ATOM 1093 C CA . SER A 1 139 ? 6.818 -2.947 1.700 1.00 97.00 139 SER A CA 1
ATOM 1094 C C . SER A 1 139 ? 6.553 -3.758 0.428 1.00 97.00 139 SER A C 1
ATOM 1096 O O . SER A 1 139 ? 7.414 -3.866 -0.443 1.00 97.00 139 SER A O 1
ATOM 1098 N N . ILE A 1 140 ? 5.351 -4.321 0.283 1.00 95.75 140 ILE A N 1
ATOM 1099 C CA . ILE A 1 140 ? 4.932 -5.052 -0.918 1.00 95.75 140 ILE A CA 1
ATOM 1100 C C . ILE A 1 140 ? 4.890 -4.100 -2.117 1.00 95.75 140 ILE A C 1
ATOM 1102 O O . ILE A 1 140 ? 5.420 -4.414 -3.186 1.00 95.75 140 ILE A O 1
ATOM 1106 N N . THR A 1 141 ? 4.273 -2.931 -1.932 1.00 96.06 141 THR A N 1
ATOM 1107 C CA . THR A 1 141 ? 4.097 -1.935 -2.994 1.00 96.06 141 THR A CA 1
ATOM 1108 C C . THR A 1 141 ? 5.444 -1.394 -3.466 1.00 96.06 141 THR A C 1
ATOM 1110 O O . THR A 1 141 ? 5.683 -1.338 -4.673 1.00 96.06 141 THR A O 1
ATOM 1113 N N . GLU A 1 142 ? 6.337 -1.047 -2.533 1.00 95.06 142 GLU A N 1
ATOM 1114 C CA . GLU A 1 142 ? 7.717 -0.623 -2.803 1.00 95.06 142 GLU A CA 1
ATOM 1115 C C . GLU A 1 142 ? 8.437 -1.646 -3.692 1.00 95.06 142 GLU A C 1
ATOM 1117 O O . GLU A 1 142 ? 8.876 -1.313 -4.796 1.00 95.06 142 GLU A O 1
ATOM 1122 N N . ARG A 1 143 ? 8.499 -2.908 -3.246 1.00 94.19 143 ARG A N 1
ATOM 1123 C CA . ARG A 1 143 ? 9.230 -3.986 -3.931 1.00 94.19 143 ARG A CA 1
ATOM 1124 C C . ARG A 1 143 ? 8.701 -4.245 -5.338 1.00 94.19 143 ARG A C 1
ATOM 1126 O O . ARG A 1 143 ? 9.489 -4.321 -6.286 1.00 94.19 143 ARG A O 1
ATOM 1133 N N . LEU A 1 144 ? 7.377 -4.313 -5.499 1.00 92.56 144 LEU A N 1
ATOM 1134 C CA . LEU A 1 144 ? 6.730 -4.459 -6.806 1.00 92.56 144 LEU A CA 1
ATOM 1135 C C . LEU A 1 144 ? 7.064 -3.291 -7.733 1.00 92.56 144 LEU A C 1
ATOM 1137 O O . LEU A 1 144 ? 7.489 -3.496 -8.870 1.00 92.56 144 LEU A O 1
ATOM 1141 N N . CYS A 1 145 ? 6.903 -2.061 -7.247 1.00 91.31 145 CYS A N 1
ATOM 1142 C CA . CYS A 1 145 ? 7.094 -0.871 -8.063 1.00 91.31 145 CYS A CA 1
ATOM 1143 C C . CYS A 1 145 ? 8.544 -0.676 -8.488 1.00 91.31 145 CYS A C 1
ATOM 1145 O O . CYS A 1 145 ? 8.793 -0.347 -9.647 1.00 91.31 145 CYS A O 1
ATOM 1147 N N . VAL A 1 146 ? 9.496 -0.890 -7.580 1.00 89.81 146 VAL A N 1
ATOM 1148 C CA . VAL A 1 146 ? 10.927 -0.784 -7.881 1.00 89.81 146 VAL A CA 1
ATOM 1149 C C . VAL A 1 146 ? 11.334 -1.845 -8.905 1.00 89.81 146 VAL A C 1
ATOM 1151 O O . VAL A 1 146 ? 11.976 -1.512 -9.903 1.00 89.81 146 VAL A O 1
ATOM 1154 N N . SER A 1 147 ? 10.909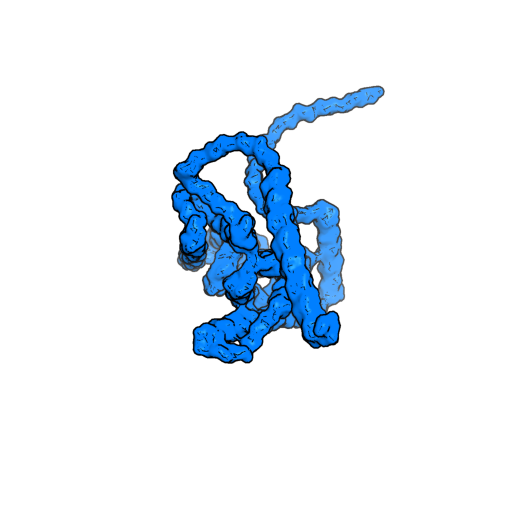 -3.097 -8.709 1.00 88.44 147 SER A N 1
ATOM 1155 C CA . SER A 1 147 ? 11.259 -4.211 -9.599 1.00 88.44 147 SER A CA 1
ATOM 1156 C C . SER A 1 147 ? 10.677 -4.039 -11.002 1.00 88.44 147 SER A C 1
ATOM 1158 O O . SER A 1 147 ? 11.402 -4.130 -11.995 1.00 88.44 147 SER A O 1
ATOM 1160 N N . LEU A 1 148 ? 9.384 -3.715 -11.099 1.00 88.25 148 LEU A N 1
ATOM 1161 C CA . LEU A 1 148 ? 8.714 -3.512 -12.384 1.00 88.25 148 LEU A CA 1
ATOM 1162 C C . LEU A 1 148 ? 9.218 -2.256 -13.101 1.00 88.25 148 LEU A C 1
ATOM 1164 O O . LEU A 1 148 ? 9.411 -2.282 -14.314 1.00 88.25 148 LEU A O 1
ATOM 1168 N N . ALA A 1 149 ? 9.496 -1.166 -12.381 1.00 87.44 149 ALA A N 1
ATOM 1169 C CA . ALA A 1 149 ? 10.076 0.023 -12.998 1.00 87.44 149 ALA A CA 1
ATOM 1170 C C . ALA A 1 149 ? 11.470 -0.268 -13.576 1.00 87.44 149 ALA A C 1
ATOM 1172 O O . ALA A 1 149 ? 11.754 0.131 -14.705 1.00 87.44 149 ALA A O 1
ATOM 1173 N N . ALA A 1 150 ? 12.328 -0.989 -12.844 1.00 84.69 150 ALA A N 1
ATOM 1174 C CA . ALA A 1 150 ? 13.656 -1.372 -13.325 1.00 84.69 150 ALA A CA 1
ATOM 1175 C C . ALA A 1 150 ? 13.581 -2.203 -14.619 1.00 84.69 150 ALA A C 1
ATOM 1177 O O . ALA A 1 150 ? 14.298 -1.912 -15.581 1.00 84.69 150 ALA A O 1
ATOM 1178 N N . GLU A 1 151 ? 12.664 -3.169 -14.664 1.00 82.81 151 GLU A N 1
ATOM 1179 C CA . GLU A 1 151 ? 12.379 -3.991 -15.842 1.00 82.81 151 GLU A CA 1
ATOM 1180 C C . GLU A 1 151 ? 11.937 -3.139 -17.044 1.00 82.81 151 GLU A C 1
ATOM 1182 O O . GLU A 1 151 ? 12.473 -3.258 -18.150 1.00 82.81 151 GLU A O 1
ATOM 1187 N N . LEU A 1 152 ? 10.981 -2.229 -16.834 1.00 83.44 152 LEU A N 1
ATOM 1188 C CA . LEU A 1 152 ? 10.492 -1.340 -17.887 1.00 83.44 152 LEU A CA 1
ATOM 1189 C C . LEU A 1 152 ? 11.612 -0.434 -18.415 1.00 83.44 152 LEU A C 1
ATOM 1191 O O . LEU A 1 152 ? 11.777 -0.310 -19.631 1.00 83.44 152 LEU A O 1
ATOM 1195 N N . PHE A 1 153 ? 12.434 0.144 -17.534 1.00 80.75 153 PHE A N 1
ATOM 1196 C CA . PHE A 1 153 ? 13.574 0.972 -17.938 1.00 80.75 153 PHE A CA 1
ATOM 1197 C C . PHE A 1 153 ? 14.626 0.190 -18.724 1.00 80.75 153 PHE A C 1
ATOM 1199 O O . PHE A 1 153 ? 15.160 0.708 -19.710 1.00 80.75 153 PHE A O 1
ATOM 1206 N N . PHE A 1 154 ? 14.905 -1.056 -18.340 1.00 80.50 154 PHE A N 1
ATOM 1207 C CA . PHE A 1 154 ? 15.806 -1.924 -19.093 1.00 80.50 154 PHE A CA 1
ATOM 1208 C C . PHE A 1 154 ? 15.306 -2.142 -20.528 1.00 80.50 154 PHE A C 1
ATOM 1210 O O . PHE A 1 154 ? 16.074 -2.031 -21.488 1.00 80.50 154 PHE A O 1
ATOM 1217 N N . ARG A 1 155 ? 14.002 -2.365 -20.704 1.00 77.25 155 ARG A N 1
ATOM 1218 C CA . ARG A 1 155 ? 13.399 -2.557 -22.031 1.00 77.25 155 ARG A CA 1
ATOM 1219 C C . ARG A 1 155 ? 13.362 -1.290 -22.860 1.00 77.25 155 ARG A C 1
ATOM 1221 O O . ARG A 1 155 ? 13.644 -1.358 -24.054 1.00 77.25 155 ARG A O 1
ATOM 1228 N N . ILE A 1 156 ? 13.100 -0.141 -22.238 1.00 79.00 156 ILE A N 1
ATOM 1229 C CA . ILE A 1 156 ? 13.230 1.161 -22.905 1.00 79.00 156 ILE A CA 1
ATOM 1230 C C . ILE A 1 156 ? 14.652 1.324 -23.450 1.00 79.00 156 ILE A C 1
ATOM 1232 O O . ILE A 1 156 ? 14.824 1.748 -24.591 1.00 79.00 156 ILE A O 1
ATOM 1236 N N . ALA A 1 157 ? 15.673 0.946 -22.675 1.00 75.06 157 ALA A N 1
ATOM 1237 C CA . ALA A 1 157 ? 17.061 1.029 -23.117 1.00 75.06 157 ALA A CA 1
ATOM 1238 C C . ALA A 1 157 ? 17.388 0.045 -24.259 1.00 75.06 157 ALA A C 1
ATOM 1240 O O . ALA A 1 157 ? 18.136 0.401 -25.167 1.00 75.06 157 ALA A O 1
ATOM 1241 N N . LYS A 1 158 ? 16.831 -1.175 -24.233 1.00 79.25 158 LYS A N 1
ATOM 1242 C CA . LYS A 1 158 ? 17.101 -2.231 -25.229 1.00 79.25 158 LYS A CA 1
ATOM 1243 C C . LYS A 1 158 ? 16.341 -2.043 -26.545 1.00 79.25 158 LYS A C 1
ATOM 1245 O O . LYS A 1 158 ? 16.894 -2.296 -27.611 1.00 79.25 158 LYS A O 1
ATOM 1250 N N . SER A 1 159 ? 15.073 -1.646 -26.479 1.00 77.00 159 SER A N 1
ATOM 1251 C CA . SER A 1 159 ? 14.138 -1.673 -27.616 1.00 77.00 159 SER A CA 1
ATOM 1252 C C . SER A 1 159 ? 13.529 -0.311 -27.944 1.00 77.00 159 SER A C 1
ATOM 1254 O O . SER A 1 159 ? 12.756 -0.200 -28.894 1.00 77.00 159 SER A O 1
ATOM 1256 N N . GLY A 1 160 ? 13.887 0.730 -27.192 1.00 75.12 160 GLY A N 1
ATOM 1257 C CA . GLY A 1 160 ? 13.233 2.027 -27.265 1.00 75.12 160 GLY A CA 1
ATOM 1258 C C . GLY A 1 160 ? 11.897 2.034 -26.525 1.00 75.12 160 GLY A C 1
ATOM 1259 O O . GLY A 1 160 ? 11.360 1.009 -26.101 1.00 75.12 160 GLY A O 1
ATOM 1260 N N . PHE A 1 161 ? 11.350 3.228 -26.349 1.00 77.81 161 PHE A N 1
ATOM 1261 C CA . PHE A 1 161 ? 10.044 3.393 -25.732 1.00 77.81 161 PHE A CA 1
ATOM 1262 C C . PHE A 1 161 ? 8.944 3.027 -26.734 1.00 77.81 161 PHE A C 1
ATOM 1264 O O . PHE A 1 161 ? 8.985 3.418 -27.901 1.00 77.81 161 PHE A O 1
ATOM 1271 N N . SER A 1 162 ? 7.931 2.303 -26.269 1.00 82.19 162 SER A N 1
ATOM 1272 C CA . SER A 1 162 ? 6.788 1.884 -27.081 1.00 82.19 162 SER A CA 1
ATOM 1273 C C . SER A 1 162 ? 5.469 2.256 -26.405 1.00 82.19 162 SER A C 1
ATOM 1275 O O . SER A 1 162 ? 5.433 2.564 -25.214 1.00 82.19 162 SER A O 1
ATOM 1277 N N . VAL A 1 163 ? 4.367 2.195 -27.158 1.00 80.69 163 VAL A N 1
ATOM 1278 C CA . VAL A 1 163 ? 3.012 2.414 -26.617 1.00 80.69 163 VAL A CA 1
ATOM 1279 C C . VAL A 1 163 ? 2.718 1.445 -25.468 1.00 80.69 163 VAL A C 1
ATOM 1281 O O . VAL A 1 163 ? 2.201 1.865 -24.439 1.00 80.69 163 VAL A O 1
ATOM 1284 N N . ASN A 1 164 ? 3.129 0.180 -25.596 1.00 82.25 164 ASN A N 1
ATOM 1285 C CA . ASN A 1 164 ? 2.952 -0.823 -24.545 1.00 82.25 164 ASN A CA 1
ATOM 1286 C C . ASN A 1 164 ? 3.678 -0.424 -23.257 1.00 82.25 164 ASN A C 1
ATO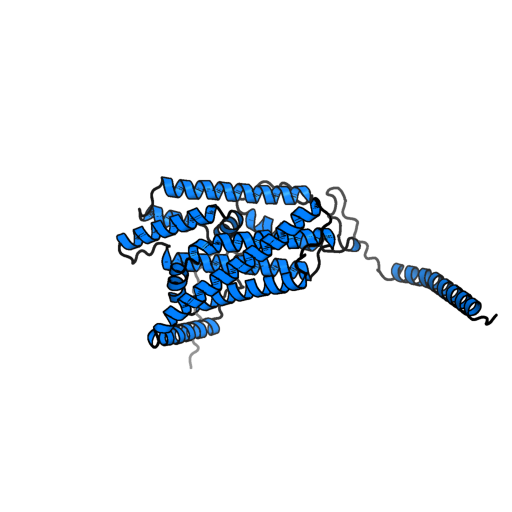M 1288 O O . ASN A 1 164 ? 3.112 -0.530 -22.178 1.00 82.25 164 ASN A O 1
ATOM 1292 N N . VAL A 1 165 ? 4.904 0.096 -23.361 1.00 82.75 165 VAL A N 1
ATOM 1293 C CA . VAL A 1 165 ? 5.650 0.572 -22.188 1.00 82.75 165 VAL A CA 1
ATOM 1294 C C . VAL A 1 165 ? 4.957 1.767 -21.532 1.00 82.75 165 VAL A C 1
ATOM 1296 O O . VAL A 1 165 ? 4.855 1.799 -20.310 1.00 82.75 165 VAL A O 1
ATOM 1299 N N . ARG A 1 166 ? 4.417 2.712 -22.315 1.00 84.62 166 ARG A N 1
ATOM 1300 C CA . ARG A 1 166 ? 3.634 3.836 -21.769 1.00 84.62 166 ARG A CA 1
ATOM 1301 C C . ARG A 1 166 ? 2.427 3.355 -20.972 1.00 84.62 166 ARG A C 1
ATOM 1303 O O . ARG A 1 166 ? 2.192 3.839 -19.870 1.00 84.62 166 ARG A O 1
ATOM 1310 N N . LEU A 1 167 ? 1.679 2.404 -21.530 1.00 87.75 167 LEU A N 1
ATOM 1311 C CA . LEU A 1 167 ? 0.519 1.814 -20.866 1.00 87.75 167 LEU A CA 1
ATOM 1312 C C . LEU A 1 167 ? 0.923 1.131 -19.555 1.00 87.75 167 LEU A C 1
ATOM 1314 O O . LEU A 1 167 ? 0.257 1.332 -18.547 1.00 87.75 167 LEU A O 1
ATOM 1318 N N . LEU A 1 168 ? 2.044 0.403 -19.544 1.00 88.75 168 LEU A N 1
ATOM 1319 C CA . LEU A 1 168 ? 2.551 -0.269 -18.344 1.00 88.75 168 LEU A CA 1
ATOM 1320 C C . LEU A 1 168 ? 3.008 0.712 -17.261 1.00 88.75 168 LEU A C 1
ATOM 1322 O O . LEU A 1 168 ? 2.736 0.479 -16.087 1.00 88.75 168 LEU A O 1
ATOM 1326 N N . ILE A 1 169 ? 3.645 1.824 -17.638 1.00 89.06 169 ILE A N 1
ATOM 1327 C CA . ILE A 1 169 ? 3.974 2.905 -16.698 1.00 89.06 169 ILE A CA 1
ATOM 1328 C C . ILE A 1 169 ? 2.686 3.480 -16.100 1.00 89.06 169 ILE A C 1
ATOM 1330 O O . ILE A 1 169 ? 2.575 3.590 -14.883 1.00 89.06 169 ILE A O 1
ATOM 1334 N N . GLY A 1 170 ? 1.688 3.783 -16.936 1.00 89.88 170 GLY A N 1
ATOM 1335 C CA . GLY A 1 170 ? 0.392 4.283 -16.472 1.00 89.88 170 GLY A CA 1
ATOM 1336 C C . GLY A 1 170 ? -0.321 3.312 -15.524 1.00 89.88 170 GLY A C 1
ATOM 1337 O O . GLY A 1 170 ? -0.850 3.731 -14.498 1.00 89.88 170 GLY A O 1
ATOM 1338 N N . GLN A 1 171 ? -0.282 2.010 -15.821 1.00 92.62 171 GLN A N 1
ATOM 1339 C CA . GLN A 1 171 ? -0.814 0.967 -14.941 1.00 92.62 171 GLN A CA 1
ATOM 1340 C C . GLN A 1 171 ? -0.072 0.919 -13.605 1.00 92.62 171 GLN A C 1
ATOM 1342 O O . GLN A 1 171 ? -0.713 0.882 -12.558 1.00 92.62 171 GLN A O 1
ATOM 1347 N N . LEU A 1 172 ? 1.261 0.985 -13.615 1.00 92.12 172 LEU A N 1
ATOM 1348 C CA . LEU A 1 172 ? 2.049 0.966 -12.386 1.00 92.12 172 LEU A CA 1
ATOM 1349 C C . LEU A 1 172 ? 1.781 2.200 -11.513 1.00 92.12 172 LEU A C 1
ATOM 1351 O O . LEU A 1 172 ? 1.662 2.082 -10.296 1.00 92.12 172 LEU A O 1
ATOM 1355 N N . GLU A 1 173 ? 1.626 3.375 -12.122 1.00 90.75 173 GLU A N 1
ATOM 1356 C CA . GLU A 1 173 ? 1.223 4.593 -11.412 1.00 90.75 173 GLU A CA 1
ATOM 1357 C C . GLU A 1 173 ? -0.200 4.485 -10.849 1.00 90.75 173 GLU A C 1
ATOM 1359 O O . GLU A 1 173 ? -0.453 4.886 -9.711 1.00 90.75 173 GLU A O 1
ATOM 1364 N N . SER A 1 174 ? -1.131 3.890 -11.599 1.00 91.75 174 SER A N 1
ATOM 1365 C CA . SER A 1 174 ? -2.490 3.639 -11.111 1.00 91.75 174 SER A CA 1
ATOM 1366 C C . SER A 1 174 ? -2.511 2.654 -9.939 1.00 91.75 174 SER A C 1
ATOM 1368 O O . SER A 1 174 ? -3.261 2.860 -8.983 1.00 91.75 174 SER A O 1
ATOM 1370 N N . PHE A 1 175 ? -1.682 1.609 -9.990 1.00 94.69 175 PHE A N 1
ATOM 1371 C CA . PHE A 1 175 ? -1.496 0.668 -8.889 1.00 94.69 175 PHE A CA 1
ATOM 1372 C C . PHE A 1 175 ? -0.980 1.391 -7.640 1.00 94.69 175 PHE A C 1
ATOM 1374 O O . PHE A 1 175 ? -1.648 1.342 -6.610 1.00 94.69 175 PHE A O 1
ATOM 1381 N N . LYS A 1 176 ? 0.117 2.159 -7.755 1.00 94.12 176 LYS A N 1
ATOM 1382 C CA . LYS A 1 176 ? 0.686 2.959 -6.650 1.00 94.12 176 LYS A CA 1
ATOM 1383 C C . LYS A 1 176 ? -0.349 3.861 -5.988 1.00 94.12 176 LYS A C 1
ATOM 1385 O O . LYS A 1 176 ? -0.487 3.849 -4.764 1.00 94.12 176 LYS A O 1
ATOM 1390 N N . LYS A 1 177 ? -1.085 4.641 -6.790 1.00 91.94 177 LYS A N 1
ATOM 1391 C CA . LYS A 1 177 ? -2.129 5.549 -6.289 1.00 91.94 177 LYS A CA 1
ATOM 1392 C C . LYS A 1 177 ? -3.208 4.773 -5.526 1.00 91.94 177 LYS A C 1
ATOM 1394 O O . LYS A 1 177 ? -3.569 5.167 -4.421 1.00 91.94 177 LYS A O 1
ATOM 1399 N N . SER A 1 178 ? -3.659 3.644 -6.074 1.00 94.19 178 SER A N 1
ATOM 1400 C CA . SER A 1 178 ? -4.695 2.807 -5.455 1.00 94.19 178 SER A CA 1
ATOM 1401 C C . SER A 1 178 ? -4.227 2.184 -4.138 1.00 94.19 178 SER A C 1
ATOM 1403 O O . SER A 1 178 ? -4.970 2.196 -3.161 1.00 94.19 178 SER A O 1
ATOM 1405 N N . THR A 1 179 ? -2.983 1.700 -4.066 1.00 96.00 179 THR A N 1
ATOM 1406 C CA . THR A 1 179 ? -2.404 1.148 -2.829 1.00 96.00 179 THR A CA 1
ATOM 1407 C C . THR A 1 179 ? -2.177 2.213 -1.759 1.00 96.00 179 THR A C 1
ATOM 1409 O O . THR A 1 179 ? -2.418 1.958 -0.584 1.00 96.00 179 THR A O 1
ATOM 1412 N N . VAL A 1 180 ? -1.767 3.425 -2.148 1.00 96.44 180 VAL A N 1
ATOM 1413 C CA . VAL A 1 180 ? -1.613 4.567 -1.230 1.00 96.44 180 VAL A CA 1
ATOM 1414 C C . VAL A 1 180 ? -2.970 5.000 -0.670 1.00 96.44 180 VAL A C 1
ATOM 1416 O O . VAL A 1 180 ? -3.090 5.238 0.531 1.00 96.44 180 VAL A O 1
ATOM 1419 N N . GLN A 1 181 ? -4.010 5.027 -1.507 1.00 95.75 181 GLN A N 1
ATOM 1420 C CA . GLN A 1 181 ? -5.384 5.279 -1.072 1.00 95.75 181 GLN A CA 1
ATOM 1421 C C . GLN A 1 181 ? -5.893 4.191 -0.115 1.00 95.75 181 GLN A C 1
ATOM 1423 O O . GLN A 1 181 ? -6.462 4.514 0.928 1.00 95.75 181 GLN A O 1
ATOM 1428 N N . LEU A 1 182 ? -5.662 2.913 -0.430 1.00 96.25 182 LEU A N 1
ATOM 1429 C CA . LEU A 1 182 ? -6.045 1.800 0.440 1.00 96.25 182 LEU A CA 1
ATOM 1430 C C . LEU A 1 182 ? -5.330 1.878 1.796 1.00 96.25 182 LEU A C 1
ATOM 1432 O O . LEU A 1 182 ? -5.962 1.718 2.839 1.00 96.25 182 LEU A O 1
ATOM 1436 N N . PHE A 1 183 ? -4.028 2.179 1.797 1.00 97.44 183 PHE A N 1
ATOM 1437 C CA . PHE A 1 183 ? -3.259 2.384 3.023 1.00 97.44 183 PHE A CA 1
ATOM 1438 C C . PHE A 1 183 ? -3.827 3.537 3.857 1.00 97.44 183 PHE A C 1
ATOM 1440 O O . PHE A 1 183 ? -4.033 3.371 5.058 1.00 97.44 183 PHE A O 1
ATOM 1447 N N . ARG A 1 184 ? -4.181 4.669 3.229 1.00 96.06 184 ARG A N 1
ATOM 1448 C CA . ARG A 1 184 ? -4.846 5.780 3.924 1.00 96.06 184 ARG A CA 1
ATOM 1449 C C . ARG A 1 184 ? -6.159 5.345 4.575 1.00 96.06 184 ARG A C 1
ATOM 1451 O O . ARG A 1 184 ? -6.366 5.639 5.746 1.00 96.06 184 ARG A O 1
ATOM 1458 N N . GLN A 1 185 ? -7.016 4.623 3.856 1.00 95.44 185 GLN A N 1
ATOM 1459 C CA . GLN A 1 185 ? -8.291 4.134 4.394 1.00 95.44 185 GLN A CA 1
ATOM 1460 C C . GLN A 1 185 ? -8.086 3.163 5.570 1.00 95.44 185 GLN A C 1
ATOM 1462 O O . GLN A 1 185 ? -8.811 3.227 6.565 1.00 95.44 185 GLN A O 1
ATOM 1467 N N . LEU A 1 186 ? -7.071 2.294 5.491 1.00 95.94 186 LEU A N 1
ATOM 1468 C CA . LEU A 1 186 ? -6.690 1.401 6.589 1.00 95.94 186 LEU A CA 1
ATOM 1469 C C . LEU A 1 186 ? -6.235 2.187 7.823 1.00 95.94 186 LEU A C 1
ATOM 1471 O O . LEU A 1 186 ? -6.652 1.848 8.932 1.00 95.94 186 LEU A O 1
ATOM 1475 N N . LEU A 1 187 ? -5.429 3.237 7.638 1.00 95.44 187 LEU A N 1
ATOM 1476 C CA . LEU A 1 187 ? -5.015 4.120 8.726 1.00 95.44 187 LEU A CA 1
ATOM 1477 C C . LEU A 1 187 ? -6.212 4.869 9.317 1.00 95.44 187 LEU A C 1
ATOM 1479 O O . LEU A 1 187 ? -6.395 4.837 10.526 1.00 95.44 187 LEU A O 1
ATOM 1483 N N . GLU A 1 188 ? -7.068 5.481 8.499 1.00 92.69 188 GLU A N 1
ATOM 1484 C CA . GLU A 1 188 ? -8.244 6.234 8.963 1.00 92.69 188 GLU A CA 1
ATOM 1485 C C . GLU A 1 188 ? -9.182 5.394 9.830 1.00 92.69 188 GLU A C 1
ATOM 1487 O O . GLU A 1 188 ? -9.655 5.852 10.869 1.00 92.69 188 GLU A O 1
ATOM 1492 N N . LYS A 1 189 ? -9.439 4.145 9.433 1.00 91.00 189 LYS A N 1
ATOM 1493 C CA . LYS A 1 189 ? -10.350 3.274 10.179 1.00 91.00 189 LYS A CA 1
ATOM 1494 C C . LYS A 1 189 ? -9.746 2.761 11.488 1.00 91.00 189 LYS A C 1
ATOM 1496 O O . LYS A 1 189 ? -10.502 2.551 12.441 1.00 91.00 189 LYS A O 1
ATOM 1501 N N . ASN A 1 190 ? -8.436 2.506 11.519 1.00 88.25 190 ASN A N 1
ATOM 1502 C CA . ASN A 1 190 ? -7.818 1.692 12.571 1.00 88.25 190 ASN A CA 1
ATOM 1503 C C . ASN A 1 190 ? -6.795 2.430 13.443 1.00 88.25 190 ASN A C 1
ATOM 1505 O O . ASN A 1 190 ? -6.634 2.044 14.592 1.00 88.25 190 ASN A O 1
ATOM 1509 N N . ALA A 1 191 ? -6.131 3.468 12.937 1.00 82.69 191 ALA A N 1
ATOM 1510 C CA . ALA A 1 191 ? -4.938 4.044 13.563 1.00 82.69 191 ALA A CA 1
ATOM 1511 C C . ALA A 1 191 ? -4.987 5.579 13.701 1.00 82.69 191 ALA A C 1
ATOM 1513 O O . ALA A 1 191 ? -4.450 6.142 14.647 1.00 82.69 191 ALA A O 1
ATOM 1514 N N . ILE A 1 192 ? -5.659 6.295 12.800 1.00 83.12 192 ILE A N 1
ATOM 1515 C CA . ILE A 1 192 ? -5.784 7.751 12.924 1.00 83.12 192 ILE A CA 1
ATOM 1516 C C . ILE A 1 192 ? -6.713 8.086 14.088 1.00 83.12 192 ILE A C 1
ATOM 1518 O O . ILE A 1 192 ? -7.701 7.391 14.355 1.00 83.12 192 ILE A O 1
ATOM 1522 N N . TYR A 1 193 ? -6.353 9.159 14.789 1.00 77.62 193 TYR A N 1
ATOM 1523 C CA . TYR A 1 193 ? -7.102 9.672 15.919 1.00 77.62 193 TYR A CA 1
ATOM 1524 C C . TYR A 1 193 ? -8.547 10.007 15.539 1.00 77.62 193 TYR A C 1
ATOM 1526 O O . TYR A 1 193 ? -8.812 10.714 14.565 1.00 77.62 193 TYR A O 1
ATOM 1534 N N . ASP A 1 194 ? -9.469 9.534 16.372 1.00 81.62 194 ASP A N 1
ATOM 1535 C CA . ASP A 1 194 ? -10.880 9.885 16.337 1.00 81.62 194 ASP A CA 1
ATOM 1536 C C . ASP A 1 194 ? -11.247 10.482 17.707 1.00 81.62 194 ASP A C 1
ATOM 1538 O O . ASP A 1 194 ? -11.155 9.779 18.718 1.00 81.62 194 ASP A O 1
ATOM 1542 N N . PRO A 1 195 ? -11.655 11.765 17.769 1.00 78.44 195 PRO A N 1
ATOM 1543 C CA . PRO A 1 195 ? -11.959 12.452 19.024 1.00 78.44 195 PRO A CA 1
ATOM 1544 C C . PRO A 1 195 ? -13.195 11.905 19.742 1.00 78.44 195 PRO A C 1
ATOM 1546 O O . PRO A 1 195 ? -13.476 12.309 20.867 1.00 78.44 195 PRO A O 1
ATOM 1549 N N . THR A 1 196 ? -13.960 11.021 19.100 1.00 86.25 196 THR A N 1
ATOM 1550 C CA . THR A 1 196 ? -15.117 10.367 19.719 1.00 86.25 196 THR A CA 1
ATOM 1551 C C . THR A 1 196 ? -14.740 9.150 20.563 1.00 86.25 196 THR A C 1
ATOM 1553 O O . THR A 1 196 ? -15.594 8.618 21.275 1.00 86.25 196 THR A O 1
ATOM 1556 N N . LEU A 1 197 ? -13.479 8.708 20.504 1.00 87.06 197 LEU A N 1
ATOM 1557 C CA . LEU A 1 197 ? -13.005 7.535 21.228 1.00 87.06 197 LEU A CA 1
ATOM 1558 C C . LEU A 1 197 ? -12.594 7.857 22.673 1.00 87.06 197 LEU A C 1
ATOM 1560 O O . LEU A 1 197 ? -12.141 8.966 22.963 1.00 87.06 197 LEU A O 1
ATOM 1564 N N . PRO A 1 198 ? -12.689 6.871 23.585 1.00 90.75 198 PRO A N 1
ATOM 1565 C CA . PRO A 1 198 ? -12.080 6.956 24.909 1.00 90.75 198 PRO A CA 1
ATOM 1566 C C . PRO A 1 198 ? -10.570 7.223 24.834 1.00 90.75 198 PRO A C 1
ATOM 1568 O O . PRO A 1 198 ? -9.906 6.768 23.903 1.00 90.75 198 PRO A O 1
ATOM 1571 N N . ALA A 1 199 ? -10.015 7.899 25.847 1.00 88.62 199 ALA A N 1
ATOM 1572 C CA . ALA A 1 199 ? -8.602 8.292 25.879 1.00 88.62 199 ALA A CA 1
ATOM 1573 C C . ALA A 1 199 ? -7.637 7.108 25.681 1.00 88.62 199 ALA A C 1
ATOM 1575 O O . ALA A 1 199 ? -6.710 7.209 24.882 1.00 88.62 199 ALA A O 1
ATOM 1576 N N . ASP A 1 200 ? -7.896 5.971 26.331 1.00 89.38 200 ASP A N 1
ATOM 1577 C CA . ASP A 1 200 ? -7.046 4.77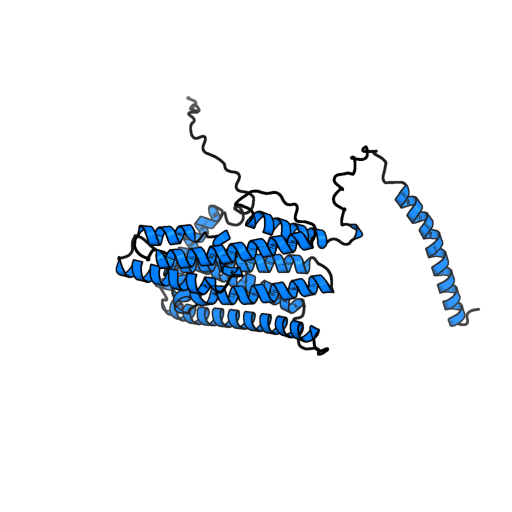7 26.225 1.00 89.38 200 ASP A CA 1
ATOM 1578 C C . ASP A 1 200 ? -7.056 4.181 24.805 1.00 89.38 200 ASP A C 1
ATOM 1580 O O . ASP A 1 200 ? -6.020 3.774 24.277 1.00 89.38 200 ASP A O 1
ATOM 1584 N N . GLU A 1 201 ? -8.220 4.163 24.147 1.00 89.81 201 GLU A N 1
ATOM 1585 C CA . GLU A 1 201 ? -8.340 3.692 22.763 1.00 89.81 201 GLU A CA 1
ATOM 1586 C C . GLU A 1 201 ? -7.702 4.674 21.777 1.00 89.81 201 GLU A C 1
ATOM 1588 O O . GLU A 1 201 ? -7.041 4.251 20.827 1.00 89.81 201 GLU A O 1
ATOM 1593 N N . ALA A 1 202 ? -7.868 5.978 22.007 1.00 89.94 202 ALA A N 1
ATOM 1594 C CA . ALA A 1 202 ? -7.231 7.022 21.215 1.00 89.94 202 ALA A CA 1
ATOM 1595 C C . ALA A 1 202 ? -5.699 6.946 21.307 1.00 89.94 202 ALA A C 1
ATOM 1597 O O . ALA A 1 202 ? -5.024 7.053 20.281 1.00 89.94 202 ALA A O 1
ATOM 1598 N N . GLN A 1 203 ? -5.163 6.700 22.506 1.00 91.38 203 GLN A N 1
ATOM 1599 C CA . GLN A 1 203 ? -3.733 6.518 22.742 1.00 91.38 203 GLN A CA 1
ATOM 1600 C C . GLN A 1 203 ? -3.199 5.292 21.998 1.00 91.38 203 GLN A C 1
ATOM 1602 O O . GLN A 1 203 ? -2.227 5.399 21.253 1.00 91.38 203 GLN A O 1
ATOM 1607 N N . LYS A 1 204 ? -3.884 4.148 22.114 1.00 92.19 204 LYS A N 1
ATOM 1608 C CA . LYS A 1 204 ? -3.504 2.928 21.394 1.00 92.19 204 LYS A CA 1
ATOM 1609 C C . LYS A 1 204 ? -3.477 3.143 19.880 1.00 92.19 204 LYS A C 1
ATOM 1611 O O . LYS A 1 204 ? -2.520 2.757 19.218 1.00 92.19 204 LYS A O 1
ATOM 1616 N N . ARG A 1 205 ? -4.502 3.796 19.323 1.00 91.94 205 ARG A N 1
ATOM 1617 C CA . ARG A 1 205 ? -4.536 4.109 17.888 1.00 91.94 205 ARG A CA 1
ATOM 1618 C C . ARG A 1 205 ? -3.385 5.017 17.470 1.00 91.94 205 ARG A C 1
ATOM 1620 O O . ARG A 1 205 ? -2.769 4.765 16.440 1.00 91.94 205 ARG A O 1
ATOM 1627 N N . ALA A 1 206 ? -3.072 6.035 18.268 1.00 92.38 206 ALA A N 1
ATOM 1628 C CA . ALA A 1 206 ? -1.944 6.920 18.002 1.00 92.38 206 ALA A CA 1
ATOM 1629 C C . ALA A 1 206 ? -0.609 6.159 17.975 1.00 92.38 206 ALA A C 1
ATOM 1631 O O . ALA A 1 206 ? 0.205 6.388 17.079 1.00 92.38 206 ALA A O 1
ATOM 1632 N N . GLU A 1 207 ? -0.399 5.232 18.909 1.00 92.81 207 GLU A N 1
ATOM 1633 C CA . GLU A 1 207 ? 0.776 4.355 18.934 1.00 92.81 207 GLU A CA 1
ATOM 1634 C C . GLU A 1 207 ? 0.827 3.443 17.704 1.00 92.81 207 GLU A C 1
ATOM 1636 O O . GLU A 1 207 ? 1.860 3.386 17.032 1.00 92.81 207 GLU A O 1
ATOM 1641 N N . ASP A 1 208 ? -0.297 2.815 17.349 1.00 94.06 208 ASP A N 1
ATOM 1642 C CA . ASP A 1 208 ? -0.418 1.983 16.149 1.00 94.06 208 ASP A CA 1
ATOM 1643 C C . ASP A 1 208 ? -0.115 2.799 14.878 1.00 94.06 208 ASP A C 1
ATOM 1645 O O . ASP A 1 208 ? 0.627 2.348 14.004 1.00 94.06 208 ASP A O 1
ATOM 1649 N N . PHE A 1 209 ? -0.621 4.033 14.778 1.00 95.62 209 PHE A N 1
ATOM 1650 C CA . PHE A 1 209 ? -0.346 4.934 13.656 1.00 95.62 209 PHE A CA 1
ATOM 1651 C C . PHE A 1 209 ? 1.138 5.258 13.550 1.00 95.62 209 PHE A C 1
ATOM 1653 O O . PHE A 1 209 ? 1.726 5.116 12.478 1.00 95.62 209 PHE A O 1
ATOM 1660 N N . VAL A 1 210 ? 1.755 5.681 14.653 1.00 95.19 210 VAL A N 1
ATOM 1661 C CA . VAL A 1 210 ? 3.178 6.025 14.673 1.00 95.19 210 VAL A CA 1
ATOM 1662 C C . VAL A 1 210 ? 4.026 4.806 14.328 1.00 95.19 210 VAL A C 1
ATOM 1664 O O . VAL A 1 210 ? 4.966 4.938 13.544 1.00 95.19 210 VAL A O 1
ATOM 1667 N N . GLY A 1 211 ? 3.687 3.623 14.846 1.00 95.25 211 GLY A N 1
ATOM 1668 C CA . GLY A 1 211 ? 4.367 2.372 14.517 1.00 95.25 211 GLY A CA 1
ATOM 1669 C C . GLY A 1 211 ? 4.283 2.039 13.026 1.00 95.25 211 GLY A C 1
ATOM 1670 O O . GLY A 1 211 ? 5.306 1.783 12.391 1.00 95.25 211 GLY A O 1
ATOM 1671 N N . LEU A 1 212 ? 3.084 2.121 12.442 1.00 97.06 212 LEU A N 1
ATOM 1672 C CA . LEU A 1 212 ? 2.854 1.858 11.018 1.00 97.06 212 LEU A CA 1
ATOM 1673 C C . LEU A 1 212 ? 3.561 2.868 10.109 1.00 97.06 212 LEU A C 1
ATOM 1675 O O . LEU A 1 212 ? 4.171 2.473 9.116 1.00 97.06 212 LEU A O 1
ATOM 1679 N N . ILE A 1 213 ? 3.512 4.162 10.440 1.00 97.19 213 ILE A N 1
ATOM 1680 C CA . ILE A 1 213 ? 4.228 5.194 9.682 1.00 97.19 213 ILE A CA 1
ATOM 1681 C C . ILE A 1 213 ? 5.735 5.005 9.809 1.00 97.19 213 ILE A C 1
ATOM 1683 O O . ILE A 1 213 ? 6.430 5.092 8.803 1.00 97.19 213 ILE A O 1
ATOM 1687 N N . THR A 1 214 ? 6.237 4.694 11.003 1.00 96.56 214 THR A N 1
ATOM 1688 C CA . THR A 1 214 ? 7.667 4.449 11.216 1.00 96.56 214 THR A CA 1
ATOM 1689 C C . THR A 1 214 ? 8.156 3.270 10.377 1.00 96.56 214 THR A C 1
ATOM 1691 O O . THR A 1 214 ? 9.157 3.406 9.685 1.00 96.56 214 THR A O 1
ATOM 1694 N N . ALA A 1 215 ? 7.413 2.160 10.341 1.00 96.44 215 ALA A N 1
ATOM 1695 C CA . ALA A 1 215 ? 7.727 1.029 9.465 1.00 96.44 215 ALA A CA 1
ATOM 1696 C C . ALA A 1 215 ? 7.656 1.403 7.970 1.00 96.44 215 ALA A C 1
ATOM 1698 O O . ALA A 1 215 ? 8.456 0.937 7.162 1.00 96.44 215 ALA A O 1
ATOM 1699 N N . ALA A 1 216 ? 6.720 2.275 7.585 1.00 97.25 216 ALA A N 1
ATOM 1700 C CA . ALA A 1 216 ? 6.607 2.754 6.211 1.00 97.25 216 ALA A CA 1
ATOM 1701 C C . ALA A 1 216 ? 7.737 3.722 5.803 1.00 97.25 216 ALA A C 1
ATOM 1703 O O . ALA A 1 216 ? 7.966 3.879 4.606 1.00 97.25 216 ALA A O 1
ATOM 1704 N N . LEU A 1 217 ? 8.466 4.343 6.743 1.00 96.69 217 LEU A N 1
ATOM 1705 C CA . LEU A 1 217 ? 9.617 5.204 6.425 1.00 96.69 217 LEU A CA 1
ATOM 1706 C C . LEU A 1 217 ? 10.777 4.425 5.788 1.00 96.69 217 LEU A C 1
ATOM 1708 O O . LEU A 1 217 ? 11.503 5.001 4.979 1.00 96.69 217 LEU A O 1
ATOM 1712 N N . ASP A 1 218 ? 10.911 3.127 6.078 1.00 95.94 218 ASP A N 1
ATOM 1713 C CA . ASP A 1 218 ? 11.886 2.250 5.409 1.00 95.94 218 ASP A CA 1
ATOM 1714 C C . ASP A 1 218 ? 11.551 2.039 3.920 1.00 95.94 218 ASP A C 1
ATOM 1716 O O . ASP A 1 218 ? 12.408 1.673 3.114 1.00 95.94 218 ASP A O 1
ATOM 1720 N N . CYS A 1 219 ? 10.301 2.310 3.535 1.00 96.81 219 CYS A N 1
ATOM 1721 C CA . CYS A 1 219 ? 9.809 2.265 2.166 1.00 96.81 219 CYS A CA 1
ATOM 1722 C C . CYS A 1 219 ? 9.855 3.680 1.552 1.00 96.81 219 CYS A C 1
ATOM 1724 O O . CYS A 1 219 ? 8.824 4.342 1.386 1.00 96.81 219 CYS A O 1
ATOM 1726 N N . GLU A 1 220 ? 11.068 4.168 1.247 1.00 94.69 220 GLU A N 1
ATOM 1727 C CA . GLU A 1 220 ? 11.319 5.558 0.824 1.00 94.69 220 GLU A CA 1
ATOM 1728 C C . GLU A 1 220 ? 10.453 5.994 -0.375 1.00 94.69 220 GLU A C 1
ATOM 1730 O O . GLU A 1 220 ? 9.973 7.131 -0.411 1.00 94.69 220 GLU A O 1
ATOM 1735 N N . ASN A 1 221 ? 10.244 5.122 -1.372 1.00 91.25 221 ASN A N 1
ATOM 1736 C CA . ASN A 1 221 ? 9.450 5.475 -2.553 1.00 91.25 221 ASN A CA 1
ATOM 1737 C C . ASN A 1 221 ? 7.956 5.488 -2.236 1.00 91.25 221 ASN A C 1
ATOM 1739 O O . ASN A 1 221 ? 7.237 6.374 -2.704 1.00 91.25 221 ASN A O 1
ATOM 1743 N N . PHE A 1 222 ? 7.489 4.517 -1.448 1.00 96.25 222 PHE A N 1
ATOM 1744 C CA . PHE A 1 222 ? 6.096 4.459 -1.028 1.00 96.25 222 PHE A CA 1
ATOM 1745 C C . PHE A 1 222 ? 5.723 5.685 -0.193 1.00 96.25 222 PHE A C 1
ATOM 1747 O O . PHE A 1 222 ? 4.756 6.375 -0.518 1.00 96.25 222 PHE A O 1
ATOM 1754 N N . ILE A 1 223 ? 6.506 5.994 0.847 1.00 96.81 223 ILE A N 1
ATOM 1755 C CA . ILE A 1 223 ? 6.180 7.088 1.763 1.00 96.81 223 ILE A CA 1
ATOM 1756 C C . ILE A 1 223 ? 6.291 8.457 1.093 1.00 96.81 223 ILE A C 1
ATOM 1758 O O . ILE A 1 223 ? 5.511 9.357 1.399 1.00 96.81 223 ILE A O 1
ATOM 1762 N N . PHE A 1 224 ? 7.200 8.609 0.127 1.00 94.25 224 PHE A N 1
ATOM 1763 C CA . PHE A 1 224 ? 7.289 9.820 -0.681 1.00 94.25 224 PHE A CA 1
ATOM 1764 C C . PHE A 1 224 ? 5.990 10.079 -1.457 1.00 94.25 224 PHE A C 1
ATOM 1766 O O . PHE A 1 224 ? 5.455 11.186 -1.401 1.00 94.25 224 PHE A O 1
ATOM 1773 N N . VAL A 1 225 ? 5.447 9.057 -2.130 1.00 93.06 225 VAL A N 1
ATOM 1774 C CA . VAL A 1 225 ? 4.169 9.169 -2.856 1.00 93.06 225 VAL A CA 1
ATOM 1775 C C . VAL A 1 225 ? 3.004 9.349 -1.886 1.00 93.06 225 VAL A C 1
ATOM 1777 O O . VAL A 1 225 ? 2.134 10.183 -2.129 1.00 93.06 225 VAL A O 1
ATOM 1780 N N . TYR A 1 226 ? 2.993 8.610 -0.772 1.00 96.62 226 TYR A N 1
ATOM 1781 C CA . TYR A 1 226 ? 1.971 8.763 0.260 1.00 96.62 226 TYR A CA 1
ATOM 1782 C C . TYR A 1 226 ? 1.914 10.203 0.770 1.00 96.62 226 TYR A C 1
ATOM 1784 O O . TYR A 1 226 ? 0.839 10.787 0.780 1.00 96.62 226 TYR A O 1
ATOM 1792 N N . ASN A 1 227 ? 3.053 10.802 1.123 1.00 95.75 227 ASN A N 1
ATOM 1793 C CA . ASN A 1 227 ? 3.105 12.160 1.662 1.00 95.75 227 ASN A CA 1
ATOM 1794 C C . ASN A 1 227 ? 2.738 13.245 0.631 1.00 95.75 227 ASN A C 1
ATOM 1796 O O . ASN A 1 227 ? 2.243 14.303 1.016 1.00 95.75 227 ASN A O 1
ATOM 1800 N N . ASP A 1 228 ? 2.958 13.001 -0.665 1.00 91.25 228 ASP A N 1
ATOM 1801 C CA . ASP A 1 228 ? 2.528 13.914 -1.735 1.00 91.25 228 ASP A CA 1
ATOM 1802 C C . ASP A 1 228 ? 0.991 13.956 -1.858 1.00 91.25 228 ASP A C 1
ATOM 1804 O O . ASP A 1 228 ? 0.412 15.021 -2.072 1.00 91.25 228 ASP A O 1
ATOM 1808 N N . VAL A 1 229 ? 0.318 12.814 -1.655 1.00 92.44 229 VAL A N 1
ATOM 1809 C CA . VAL A 1 229 ? -1.151 12.698 -1.733 1.00 92.44 229 VAL A CA 1
ATOM 1810 C C . VAL A 1 229 ? -1.834 13.021 -0.396 1.00 92.44 229 VAL A C 1
ATOM 1812 O O . VAL A 1 229 ? -2.845 13.723 -0.364 1.00 92.44 229 VAL A O 1
ATOM 1815 N N . TYR A 1 230 ? -1.278 12.528 0.709 1.00 94.31 230 TYR A N 1
ATOM 1816 C CA . TYR A 1 230 ? -1.788 12.632 2.075 1.00 94.31 230 TYR A CA 1
ATOM 1817 C C . TYR A 1 230 ? -0.680 13.168 2.999 1.00 94.31 230 TYR A C 1
ATOM 1819 O O . TYR A 1 230 ? 0.070 12.386 3.588 1.00 94.31 230 TYR A O 1
ATOM 1827 N N . PRO A 1 231 ? -0.548 14.502 3.137 1.00 94.25 231 PRO A N 1
ATOM 1828 C CA . PRO A 1 231 ? 0.535 15.105 3.909 1.00 94.25 231 PRO A CA 1
ATOM 1829 C C . PRO A 1 231 ? 0.535 14.659 5.375 1.00 94.25 231 PRO A C 1
ATOM 1831 O O . PRO A 1 231 ? -0.366 15.024 6.137 1.00 94.25 231 PRO A O 1
ATOM 1834 N N . LEU A 1 232 ? 1.588 13.942 5.784 1.00 94.12 232 LEU A N 1
ATOM 1835 C CA . LEU A 1 232 ? 1.718 13.381 7.137 1.00 94.12 232 LEU A CA 1
ATOM 1836 C C . LEU A 1 232 ? 1.718 14.451 8.228 1.00 94.12 232 LEU A C 1
ATOM 1838 O O . LEU A 1 232 ? 1.247 14.214 9.337 1.00 94.12 232 LEU A O 1
ATOM 1842 N N . GLU A 1 233 ? 2.204 15.652 7.912 1.00 92.94 233 GLU A N 1
ATOM 1843 C CA . GLU A 1 233 ? 2.246 16.772 8.854 1.00 92.94 233 GLU A CA 1
ATOM 1844 C C . GLU A 1 233 ? 0.852 17.125 9.402 1.00 92.94 233 GLU A C 1
ATOM 1846 O O . GLU A 1 233 ? 0.741 17.612 10.526 1.00 92.94 233 GLU A O 1
ATOM 1851 N N . THR A 1 234 ? -0.216 16.879 8.636 1.00 91.88 234 THR A N 1
ATOM 1852 C CA . THR A 1 234 ? -1.590 17.104 9.104 1.00 91.88 234 THR A CA 1
ATOM 1853 C C . THR A 1 234 ? -1.951 16.144 10.236 1.00 91.88 234 THR A C 1
ATOM 1855 O O . THR A 1 234 ? -2.427 16.596 11.277 1.00 91.88 234 THR A O 1
ATOM 1858 N N . ASP A 1 235 ? -1.687 14.847 10.065 1.00 93.31 235 ASP A N 1
ATOM 1859 C CA . ASP A 1 235 ? -2.018 13.829 11.066 1.00 93.31 235 ASP A CA 1
ATOM 1860 C C . ASP A 1 235 ? -1.090 13.942 12.292 1.00 93.31 235 ASP A C 1
ATOM 1862 O O . ASP A 1 235 ? -1.549 13.909 13.432 1.00 93.31 235 ASP A O 1
ATOM 1866 N N . LEU A 1 236 ? 0.211 14.188 12.082 1.00 93.12 236 LEU A N 1
ATOM 1867 C CA . LEU A 1 236 ? 1.183 14.370 13.170 1.00 93.12 236 LEU A CA 1
ATOM 1868 C C . LEU A 1 236 ? 0.831 15.565 14.068 1.00 93.12 236 LEU A C 1
ATOM 1870 O O . LEU A 1 236 ? 0.913 15.471 15.293 1.00 93.12 236 LEU A O 1
ATOM 1874 N N . LYS A 1 237 ? 0.378 16.682 13.483 1.00 91.62 237 LYS A N 1
ATOM 1875 C CA . LYS A 1 237 ? -0.114 17.833 14.257 1.00 91.62 237 LYS A CA 1
ATOM 1876 C C . LYS A 1 237 ? -1.326 17.479 15.104 1.00 91.62 237 LYS A C 1
ATOM 1878 O O . LYS A 1 237 ? -1.421 17.956 16.232 1.00 91.62 237 LYS A O 1
ATOM 1883 N N . GLN A 1 238 ? -2.243 16.665 14.583 1.00 90.56 238 GLN A N 1
ATOM 1884 C CA . GLN A 1 238 ? -3.405 16.227 15.353 1.00 90.56 238 GLN A CA 1
ATOM 1885 C C . GLN A 1 238 ? -2.978 15.384 16.556 1.00 90.56 238 GLN A C 1
ATOM 1887 O O . GLN A 1 238 ? -3.467 15.634 17.655 1.00 90.56 238 GLN A O 1
ATOM 1892 N N . LEU A 1 239 ? -2.026 14.463 16.394 1.00 90.81 239 LEU A N 1
ATOM 1893 C CA . LEU A 1 239 ? -1.507 13.674 17.517 1.00 90.81 239 LEU A CA 1
ATOM 1894 C C . LEU A 1 239 ? -0.845 14.549 18.589 1.00 90.81 239 LEU A C 1
ATOM 1896 O O . LEU A 1 239 ? -1.080 14.338 19.779 1.00 90.81 239 LEU A O 1
ATOM 1900 N N . LEU A 1 240 ? -0.078 15.565 18.178 1.00 89.69 240 LEU A N 1
ATOM 1901 C CA . LEU A 1 240 ? 0.572 16.494 19.104 1.00 89.69 240 LEU A CA 1
ATOM 1902 C C . LEU A 1 240 ? -0.436 17.352 19.876 1.00 89.69 240 LEU A C 1
ATOM 1904 O O . LEU A 1 240 ? -0.351 17.466 21.096 1.00 89.69 240 LEU A O 1
ATOM 1908 N N . VAL A 1 241 ? -1.395 17.959 19.169 1.00 89.88 241 VAL A N 1
ATOM 1909 C CA . VAL A 1 241 ? -2.402 18.853 19.769 1.00 89.88 241 VAL A CA 1
ATOM 1910 C C . VAL A 1 241 ? -3.254 18.115 20.801 1.00 89.88 241 VAL A C 1
ATOM 1912 O O . VAL A 1 241 ? -3.607 18.695 21.824 1.00 89.88 241 VAL A O 1
ATOM 1915 N N . ASN A 1 242 ? -3.543 16.835 20.558 1.00 87.75 242 ASN A N 1
ATOM 1916 C CA . ASN A 1 242 ? -4.316 15.999 21.474 1.00 87.75 242 ASN A CA 1
ATOM 1917 C C . ASN A 1 242 ? -3.452 15.286 22.532 1.00 87.75 242 ASN A C 1
ATOM 1919 O O . ASN A 1 242 ? -3.983 14.478 23.283 1.00 87.75 242 ASN A O 1
ATOM 1923 N N . GLN A 1 243 ? -2.149 15.588 22.619 1.00 88.75 243 GLN A N 1
ATOM 1924 C CA . GLN A 1 243 ? -1.211 15.011 23.598 1.00 88.75 243 GLN A CA 1
ATOM 1925 C C . GLN A 1 243 ? -1.095 13.475 23.536 1.00 88.75 243 GLN A C 1
ATOM 1927 O O . GLN A 1 243 ? -0.728 12.843 24.521 1.00 88.75 243 GLN A O 1
ATOM 1932 N N . LEU A 1 244 ? -1.368 12.875 22.372 1.00 89.31 244 LEU A N 1
ATOM 1933 C CA . LEU A 1 244 ? -1.351 11.417 22.174 1.00 89.31 244 LEU A CA 1
ATOM 1934 C C . LEU A 1 244 ? 0.028 10.876 21.786 1.00 89.31 244 LEU A C 1
ATOM 1936 O O . LEU A 1 244 ? 0.273 9.671 21.767 1.00 89.31 244 LEU A O 1
ATOM 1940 N N . CYS A 1 245 ? 0.941 11.769 21.416 1.00 89.31 245 CYS A N 1
ATOM 1941 C CA . CYS A 1 245 ? 2.295 11.414 21.036 1.00 89.31 245 CYS A CA 1
ATOM 1942 C C . CYS A 1 245 ? 3.278 12.462 21.552 1.00 89.31 245 CYS A C 1
ATOM 1944 O O . CYS A 1 245 ? 2.949 13.642 21.693 1.00 89.31 245 CYS A O 1
ATOM 1946 N N . THR A 1 246 ? 4.503 12.025 21.832 1.00 91.38 246 THR A N 1
ATOM 1947 C CA . THR A 1 246 ? 5.544 12.909 22.348 1.00 91.38 246 THR A CA 1
ATOM 1948 C C . THR A 1 246 ? 6.204 13.701 21.221 1.00 91.38 246 THR A C 1
ATOM 1950 O O . THR A 1 246 ? 6.375 13.211 20.102 1.00 91.38 246 THR A O 1
ATOM 1953 N N . GLN A 1 247 ? 6.627 14.928 21.535 1.00 90.81 247 GLN A N 1
ATOM 1954 C CA . GLN A 1 247 ? 7.340 15.792 20.594 1.00 90.81 247 GLN A CA 1
ATOM 1955 C C . GLN A 1 247 ? 8.570 15.104 19.954 1.00 90.81 247 GLN A C 1
ATOM 1957 O O . GLN A 1 247 ? 8.676 15.153 18.729 1.00 90.81 247 GLN A O 1
ATOM 1962 N N . PRO A 1 248 ? 9.444 14.390 20.701 1.00 94.19 248 PRO A N 1
ATOM 1963 C CA . PRO A 1 248 ? 10.599 13.707 20.110 1.00 94.19 248 PRO A CA 1
ATOM 1964 C C . PRO A 1 248 ? 10.232 12.661 19.051 1.00 94.19 248 PRO A C 1
ATOM 1966 O O . PRO A 1 248 ? 10.915 12.542 18.036 1.00 94.19 248 PRO A O 1
ATOM 1969 N N . THR A 1 249 ? 9.146 11.913 19.262 1.00 92.81 249 THR A N 1
ATOM 1970 C CA . THR A 1 249 ? 8.677 10.898 18.309 1.00 92.81 249 THR A CA 1
ATOM 1971 C C . THR A 1 249 ? 8.213 11.539 17.002 1.00 92.81 249 THR A C 1
ATOM 1973 O O . THR A 1 249 ? 8.571 11.080 15.917 1.00 92.81 249 THR A O 1
ATOM 1976 N N . ILE A 1 250 ? 7.460 12.636 17.095 1.00 93.19 250 ILE A N 1
ATOM 1977 C CA . ILE A 1 250 ? 6.997 13.387 15.923 1.00 93.19 250 ILE A CA 1
ATOM 1978 C C . ILE A 1 250 ? 8.176 14.013 15.177 1.00 93.19 250 ILE A C 1
ATOM 1980 O O . ILE A 1 250 ? 8.224 13.958 13.947 1.00 93.19 250 ILE A O 1
ATOM 1984 N N . ASP A 1 251 ? 9.142 14.573 15.905 1.00 93.50 251 ASP A N 1
ATOM 1985 C CA . ASP A 1 251 ? 10.329 15.183 15.308 1.00 93.50 251 ASP A CA 1
ATOM 1986 C C . ASP A 1 251 ? 11.189 14.149 14.570 1.00 93.50 251 ASP A C 1
ATOM 1988 O O . ASP A 1 251 ? 11.683 14.440 13.481 1.00 93.50 251 ASP A O 1
ATOM 1992 N N . TYR A 1 252 ? 11.297 12.922 15.092 1.00 95.62 252 TYR A N 1
ATOM 1993 C CA . TYR A 1 252 ? 11.959 11.815 14.400 1.00 95.62 252 TYR A CA 1
ATOM 1994 C C . TYR A 1 252 ? 11.281 11.469 13.065 1.00 95.62 252 TYR A C 1
ATOM 1996 O O . TYR A 1 252 ? 11.955 11.403 12.030 1.00 95.62 252 TYR A O 1
ATOM 2004 N N . VAL A 1 253 ? 9.952 11.293 13.063 1.00 95.81 253 VAL A N 1
ATOM 2005 C CA . VAL A 1 253 ? 9.194 10.986 11.836 1.00 95.81 253 VAL A CA 1
ATOM 2006 C C . VAL A 1 253 ? 9.348 12.121 10.822 1.00 95.81 253 VAL A C 1
ATOM 2008 O O . VAL A 1 253 ? 9.640 11.868 9.652 1.00 95.81 253 VAL A O 1
ATOM 2011 N N . ARG A 1 254 ? 9.223 13.378 11.270 1.00 94.69 254 ARG A N 1
ATOM 2012 C CA . ARG A 1 254 ? 9.362 14.562 10.412 1.00 94.69 254 ARG A CA 1
ATOM 2013 C C . ARG A 1 254 ? 10.756 14.655 9.793 1.00 94.69 254 ARG A C 1
ATOM 2015 O O . ARG A 1 254 ? 10.865 14.761 8.575 1.00 94.69 254 ARG A O 1
ATOM 2022 N N . ALA A 1 255 ? 11.813 14.581 10.600 1.00 96.06 255 ALA A N 1
ATOM 2023 C CA . ALA A 1 255 ? 13.191 14.702 10.122 1.00 96.06 255 ALA A CA 1
ATOM 2024 C C . ALA A 1 255 ? 13.560 13.588 9.125 1.00 96.06 255 ALA A C 1
ATOM 2026 O O . ALA A 1 255 ? 14.222 13.834 8.109 1.00 96.06 255 ALA A O 1
ATOM 2027 N N . THR A 1 256 ? 13.093 12.363 9.380 1.00 96.75 256 THR A N 1
ATOM 2028 C CA . THR A 1 256 ? 13.301 11.226 8.474 1.00 96.75 256 THR A CA 1
ATOM 2029 C C . THR A 1 256 ? 12.570 11.447 7.150 1.00 96.75 256 THR A C 1
ATOM 2031 O O . THR A 1 256 ? 13.174 11.325 6.083 1.00 96.75 256 THR A O 1
ATOM 2034 N N . LEU A 1 257 ? 11.301 11.862 7.196 1.00 95.31 257 LEU A N 1
ATOM 2035 C CA . LEU A 1 257 ? 10.509 12.159 6.004 1.00 95.31 257 LEU A CA 1
ATOM 2036 C C . LEU A 1 257 ? 11.110 13.301 5.170 1.00 95.31 257 LEU A C 1
ATOM 2038 O O . LEU A 1 257 ? 11.192 13.191 3.946 1.00 95.31 257 LEU A O 1
ATOM 2042 N N . GLU A 1 258 ? 11.570 14.377 5.812 1.00 94.56 258 GLU A N 1
ATOM 2043 C CA . GLU A 1 258 ? 12.263 15.487 5.148 1.00 94.56 258 GLU A CA 1
ATOM 2044 C C . GLU A 1 258 ? 13.526 15.008 4.427 1.00 94.56 258 GLU A C 1
ATOM 2046 O O . GLU A 1 258 ? 13.764 15.376 3.273 1.00 94.56 258 GLU A O 1
ATOM 2051 N N . THR A 1 259 ? 14.298 14.130 5.071 1.00 96.50 259 THR A N 1
ATOM 2052 C CA . THR A 1 259 ? 15.493 13.520 4.480 1.00 96.50 259 THR A CA 1
ATOM 2053 C C . THR A 1 259 ? 15.139 12.682 3.249 1.00 96.50 259 THR A C 1
ATOM 2055 O O . THR A 1 259 ? 15.776 12.832 2.203 1.00 96.50 259 THR A O 1
ATOM 2058 N N . ILE A 1 260 ? 14.103 11.841 3.332 1.00 94.19 260 ILE A N 1
ATOM 2059 C CA . ILE A 1 260 ? 13.614 11.027 2.206 1.00 94.19 260 ILE A CA 1
ATOM 2060 C C . ILE A 1 260 ? 13.170 11.927 1.047 1.00 94.19 260 ILE A C 1
ATOM 2062 O O . ILE A 1 260 ? 13.599 11.741 -0.094 1.00 94.19 260 ILE A O 1
ATOM 2066 N N . CYS A 1 261 ? 12.371 12.957 1.331 1.00 91.75 261 CYS A N 1
ATOM 2067 C CA . CYS A 1 261 ? 11.891 13.893 0.317 1.00 91.75 261 CYS A CA 1
ATOM 2068 C C . CYS A 1 261 ? 13.049 14.637 -0.361 1.00 91.75 261 CYS A C 1
ATOM 2070 O O . CYS A 1 261 ? 13.076 14.754 -1.587 1.00 91.75 261 CYS A O 1
ATOM 2072 N N . ALA A 1 262 ? 14.036 15.100 0.411 1.00 91.81 262 ALA A N 1
ATOM 2073 C CA . ALA A 1 262 ? 15.216 15.772 -0.123 1.00 91.81 262 ALA A CA 1
ATOM 2074 C C . ALA A 1 262 ? 16.035 14.851 -1.044 1.00 91.81 262 ALA A C 1
ATOM 2076 O O . ALA A 1 262 ? 16.406 15.264 -2.148 1.00 91.81 262 ALA A O 1
ATOM 2077 N N . LYS A 1 263 ? 16.262 13.593 -0.636 1.00 92.56 263 LYS A N 1
ATOM 2078 C CA . LYS A 1 263 ? 16.940 12.579 -1.461 1.00 92.56 263 LYS A CA 1
ATOM 2079 C C . LYS A 1 263 ? 16.205 12.343 -2.783 1.00 92.56 263 LYS A C 1
ATOM 2081 O O . LYS A 1 263 ? 16.835 12.367 -3.842 1.00 92.56 263 LYS A O 1
ATOM 2086 N N . GLN A 1 264 ? 14.886 12.148 -2.741 1.00 88.00 264 GLN A N 1
ATOM 2087 C CA . GLN A 1 264 ? 14.069 11.885 -3.931 1.00 88.00 264 GLN A CA 1
ATOM 2088 C C . GLN A 1 264 ? 14.069 13.075 -4.897 1.00 88.00 264 GLN A C 1
ATOM 2090 O O . GLN A 1 264 ? 14.284 12.910 -6.101 1.00 88.00 264 GLN A O 1
ATOM 2095 N N . VAL A 1 265 ? 13.926 14.296 -4.376 1.00 85.31 265 VAL A N 1
ATOM 2096 C CA . VAL A 1 265 ? 13.997 15.521 -5.183 1.00 85.31 265 VAL A CA 1
ATOM 2097 C C . VAL A 1 265 ? 15.368 15.672 -5.841 1.00 85.31 265 VAL A C 1
ATOM 2099 O O . VAL A 1 265 ? 15.430 15.959 -7.038 1.00 85.31 265 VAL A O 1
ATOM 2102 N N . GLU A 1 266 ? 16.471 15.459 -5.118 1.00 88.12 266 GLU A N 1
ATOM 2103 C CA . GLU A 1 266 ? 17.804 15.571 -5.723 1.00 88.12 266 GLU A CA 1
ATOM 2104 C C . GLU A 1 266 ? 18.058 14.461 -6.754 1.00 88.12 266 GLU A C 1
ATOM 2106 O O . GLU A 1 266 ? 18.637 14.727 -7.810 1.00 88.12 266 GLU A O 1
ATOM 2111 N N . MET A 1 267 ? 17.548 13.245 -6.529 1.00 85.38 267 MET A N 1
ATOM 2112 C CA . MET A 1 267 ? 17.597 12.166 -7.519 1.00 85.38 267 MET A CA 1
ATOM 2113 C C . MET A 1 267 ? 16.869 12.558 -8.815 1.00 85.38 267 MET A C 1
ATOM 2115 O O . MET A 1 267 ? 17.406 12.371 -9.912 1.00 85.38 267 MET A O 1
ATOM 2119 N N . LEU A 1 268 ? 15.668 13.138 -8.713 1.00 80.44 268 LEU A N 1
ATOM 2120 C CA . LEU A 1 268 ? 14.909 13.638 -9.864 1.00 80.44 268 LEU A CA 1
ATOM 2121 C C . LEU A 1 268 ? 15.650 14.780 -10.572 1.00 80.44 268 LEU A C 1
ATOM 2123 O O . LEU A 1 268 ? 15.796 14.754 -11.797 1.00 80.44 268 LEU A O 1
ATOM 2127 N N . LYS A 1 269 ? 16.208 15.735 -9.818 1.00 80.31 269 LYS A N 1
ATOM 2128 C CA . LYS A 1 269 ? 17.047 16.818 -10.361 1.00 80.31 269 LYS A CA 1
ATOM 2129 C C . LYS A 1 269 ? 18.251 16.264 -11.116 1.00 80.31 269 LYS A C 1
ATOM 2131 O O . LYS A 1 269 ? 18.529 16.702 -12.232 1.00 80.31 269 LYS A O 1
ATOM 2136 N N . GLN A 1 270 ? 18.944 15.269 -10.563 1.00 82.88 270 GLN A N 1
ATOM 2137 C CA . GLN A 1 270 ? 20.085 14.633 -11.217 1.00 82.88 270 GLN A CA 1
ATOM 2138 C C . GLN A 1 270 ? 19.671 13.910 -12.507 1.00 82.88 270 GLN A C 1
ATOM 2140 O O . GLN A 1 270 ? 20.359 14.044 -13.524 1.00 82.88 270 GLN A O 1
ATOM 2145 N N . LYS A 1 271 ? 18.540 13.188 -12.502 1.00 77.06 271 LYS A N 1
ATOM 2146 C CA . LYS A 1 271 ? 17.976 12.549 -13.705 1.00 77.06 271 LYS A CA 1
ATOM 2147 C C . LYS A 1 271 ? 17.677 13.582 -14.796 1.00 77.06 271 LYS A C 1
ATOM 2149 O O . LYS A 1 271 ? 18.072 13.376 -15.942 1.00 77.06 271 LYS A O 1
ATOM 2154 N N . LEU A 1 272 ? 17.073 14.719 -14.445 1.00 73.38 272 LEU A N 1
ATOM 2155 C CA . LEU A 1 272 ? 16.790 15.807 -15.388 1.00 73.38 272 LEU A CA 1
ATOM 2156 C C . LEU A 1 272 ? 18.061 16.491 -15.913 1.00 73.38 272 LEU A C 1
ATOM 2158 O O . LEU A 1 272 ? 18.153 16.767 -17.111 1.00 73.38 272 LEU A O 1
ATOM 2162 N N . ARG A 1 273 ? 19.067 16.723 -15.054 1.00 78.56 273 ARG A N 1
ATOM 2163 C CA . ARG A 1 273 ? 20.371 17.291 -15.454 1.00 78.56 273 ARG A CA 1
ATOM 2164 C C . ARG A 1 273 ? 21.074 16.399 -16.473 1.00 78.56 273 ARG A C 1
ATOM 2166 O O . ARG A 1 273 ? 21.514 16.893 -17.506 1.00 78.56 273 ARG A O 1
ATOM 2173 N N . ARG A 1 274 ? 21.125 15.084 -16.226 1.00 74.50 274 ARG A N 1
ATOM 2174 C CA . ARG A 1 274 ? 21.726 14.108 -17.157 1.00 74.50 274 ARG A CA 1
ATOM 2175 C C . ARG A 1 274 ? 21.049 14.100 -18.528 1.00 74.50 274 ARG A C 1
ATOM 2177 O O . ARG A 1 274 ? 21.698 13.773 -19.513 1.00 74.50 274 ARG A O 1
ATOM 2184 N N . ARG A 1 275 ? 19.768 14.466 -18.593 1.00 63.25 275 ARG A N 1
ATOM 2185 C CA . ARG A 1 275 ? 18.998 14.537 -19.841 1.00 63.25 275 ARG A CA 1
ATOM 2186 C C . ARG A 1 275 ? 19.001 15.932 -20.487 1.00 63.25 275 ARG A C 1
ATOM 2188 O O . ARG A 1 275 ? 18.322 16.129 -21.484 1.00 63.25 275 ARG A O 1
ATOM 2195 N N . GLY A 1 276 ? 19.756 16.897 -19.947 1.00 65.38 276 GLY A N 1
ATOM 2196 C CA . GLY A 1 276 ? 19.849 18.258 -20.495 1.00 65.38 276 GLY A CA 1
ATOM 2197 C C . GLY A 1 276 ? 18.561 19.080 -20.367 1.00 65.38 276 GLY A C 1
ATOM 2198 O O . GLY A 1 276 ? 18.407 20.090 -21.046 1.00 65.38 276 GLY A O 1
ATOM 2199 N N . LEU A 1 277 ? 17.634 18.644 -19.510 1.00 57.19 277 LEU A N 1
ATOM 2200 C CA . LEU A 1 277 ? 16.290 19.217 -19.361 1.00 57.19 277 LEU A CA 1
ATOM 2201 C C . LEU A 1 277 ? 16.121 20.007 -18.062 1.00 57.19 277 LEU A C 1
ATOM 2203 O O . LEU A 1 277 ? 15.080 20.613 -17.826 1.00 57.19 277 LEU A O 1
ATOM 2207 N N . PHE A 1 278 ? 17.153 20.029 -17.219 1.00 50.06 278 PHE A N 1
ATOM 2208 C CA . PHE A 1 278 ? 17.165 20.850 -16.020 1.00 50.06 278 PHE A CA 1
ATOM 2209 C C . PHE A 1 278 ? 17.667 22.259 -16.347 1.00 50.06 278 PHE A C 1
ATOM 2211 O O . PHE A 1 278 ? 18.872 22.514 -16.337 1.00 50.06 278 PHE A O 1
ATOM 2218 N N . GLN A 1 279 ? 16.746 23.183 -16.621 1.00 50.12 279 GLN A N 1
ATOM 2219 C CA . GLN A 1 279 ? 17.049 24.610 -16.531 1.00 50.12 279 GLN A CA 1
ATOM 2220 C C . GLN A 1 279 ? 16.862 25.049 -15.078 1.00 50.12 279 GLN A C 1
ATOM 2222 O O . GLN A 1 279 ? 15.793 24.873 -14.496 1.00 50.12 279 GLN A O 1
ATOM 2227 N N . VAL A 1 280 ? 17.928 25.579 -14.475 1.00 43.34 280 VAL A N 1
ATOM 2228 C CA . VAL A 1 280 ? 17.925 26.079 -13.097 1.00 43.34 280 VAL A CA 1
ATOM 2229 C C . VAL A 1 280 ? 17.009 27.300 -13.027 1.00 43.34 280 VAL A C 1
ATOM 2231 O O . VAL A 1 280 ? 17.463 28.419 -13.230 1.00 43.34 280 VAL A O 1
ATOM 2234 N N . ASN A 1 281 ? 15.732 27.108 -12.707 1.00 43.69 281 ASN A N 1
ATOM 2235 C CA . ASN A 1 281 ? 14.913 28.194 -12.186 1.00 43.69 281 ASN A CA 1
ATOM 2236 C C . ASN A 1 281 ? 14.790 28.020 -10.678 1.00 43.69 281 ASN A C 1
ATOM 2238 O O . ASN A 1 281 ? 14.119 27.122 -10.178 1.00 43.69 281 ASN A O 1
ATOM 2242 N N . ARG A 1 282 ? 15.508 28.883 -9.954 1.00 43.94 282 ARG A N 1
ATOM 2243 C CA . ARG A 1 282 ? 15.402 29.023 -8.504 1.00 43.94 282 ARG A CA 1
ATOM 2244 C C . ARG A 1 282 ? 13.993 29.509 -8.172 1.00 43.94 282 ARG A C 1
ATOM 2246 O O . ARG A 1 282 ? 13.690 30.660 -8.465 1.00 43.94 282 ARG A O 1
ATOM 2253 N N . SER A 1 283 ? 13.185 28.647 -7.555 1.00 42.84 283 SER A N 1
ATOM 2254 C CA . SER A 1 283 ? 12.095 28.961 -6.612 1.00 42.84 283 SER A CA 1
ATOM 2255 C C . SER A 1 283 ? 10.887 28.056 -6.849 1.00 42.84 283 SER A C 1
ATOM 2257 O O . SER A 1 283 ? 10.200 28.190 -7.861 1.00 42.84 283 SER A O 1
ATOM 2259 N N . SER A 1 284 ? 10.582 27.194 -5.877 1.00 41.09 284 SER A N 1
ATOM 2260 C CA . SER A 1 284 ? 9.274 27.136 -5.200 1.00 41.09 284 SER A CA 1
ATOM 2261 C C . SER A 1 284 ? 9.056 25.764 -4.557 1.00 41.09 284 SER A C 1
ATOM 2263 O O . SER A 1 284 ? 9.370 24.731 -5.136 1.00 41.09 284 SER A O 1
ATOM 2265 N N . LYS A 1 285 ? 8.426 25.754 -3.378 1.00 43.75 285 LYS A N 1
ATOM 2266 C CA . LYS A 1 285 ? 8.035 24.581 -2.571 1.00 43.75 285 LYS A CA 1
ATOM 2267 C C . LYS A 1 285 ? 6.993 23.647 -3.238 1.00 43.75 285 LYS A C 1
ATOM 2269 O O . LYS A 1 285 ? 6.427 22.800 -2.565 1.00 43.75 285 LYS A O 1
ATOM 2274 N N . PHE A 1 286 ? 6.752 23.787 -4.543 1.00 41.00 286 PHE A N 1
ATOM 2275 C CA . PHE A 1 286 ? 5.829 22.982 -5.362 1.00 41.00 286 PHE A CA 1
ATOM 2276 C C . PHE A 1 286 ? 6.559 22.211 -6.483 1.00 41.00 286 PHE A C 1
ATOM 2278 O O . PHE A 1 286 ? 6.005 21.952 -7.551 1.00 41.00 286 PHE A O 1
ATOM 2285 N N . GLU A 1 287 ? 7.837 21.889 -6.272 1.00 52.75 287 GLU A N 1
ATOM 2286 C CA . GLU A 1 287 ? 8.693 21.253 -7.278 1.00 52.75 287 GLU A CA 1
ATOM 2287 C C . GLU A 1 287 ? 8.313 19.785 -7.572 1.00 52.75 287 GLU A C 1
ATOM 2289 O O . GLU A 1 287 ? 8.466 19.367 -8.711 1.00 52.75 287 GLU A O 1
ATOM 2294 N N . THR A 1 288 ? 7.761 19.002 -6.637 1.00 49.69 288 THR A N 1
ATOM 2295 C CA . THR A 1 288 ? 7.586 17.536 -6.795 1.00 49.69 288 THR A CA 1
ATOM 2296 C C . THR A 1 288 ? 6.588 17.128 -7.882 1.00 49.69 288 THR A C 1
ATOM 2298 O O . THR A 1 288 ? 6.963 16.407 -8.806 1.00 49.69 288 THR A O 1
ATOM 2301 N N . ALA A 1 289 ? 5.352 17.636 -7.838 1.00 45.62 289 ALA A N 1
ATOM 2302 C CA . ALA A 1 289 ? 4.329 17.326 -8.843 1.00 45.62 289 ALA A CA 1
ATOM 2303 C C . ALA A 1 289 ? 4.741 17.801 -10.249 1.00 45.62 289 ALA A C 1
ATOM 2305 O O . ALA A 1 289 ? 4.576 17.088 -11.235 1.00 45.62 289 ALA A O 1
ATOM 2306 N N . ARG A 1 290 ? 5.376 18.979 -10.330 1.00 46.12 290 ARG A N 1
ATOM 2307 C CA . ARG A 1 290 ? 5.852 19.567 -11.589 1.00 46.12 290 ARG A CA 1
ATOM 2308 C C . ARG A 1 290 ? 7.075 18.834 -12.148 1.00 46.12 290 ARG A C 1
ATOM 2310 O O . ARG A 1 290 ? 7.197 18.718 -13.361 1.00 46.12 290 ARG A O 1
ATOM 2317 N N . LEU A 1 291 ? 7.963 18.329 -11.287 1.00 50.16 291 LEU A N 1
ATOM 2318 C CA . LEU A 1 291 ? 9.108 17.500 -11.676 1.00 50.16 291 LEU A CA 1
ATOM 2319 C C . LEU A 1 291 ? 8.652 16.117 -12.160 1.00 50.16 291 LEU A C 1
ATOM 2321 O O . LEU A 1 291 ? 9.165 15.656 -13.174 1.00 50.16 291 LEU A O 1
ATOM 2325 N N . ASN A 1 292 ? 7.673 15.482 -11.505 1.00 50.06 292 ASN A N 1
ATOM 2326 C CA . ASN A 1 292 ? 7.117 14.196 -11.950 1.00 50.06 292 ASN A CA 1
ATOM 2327 C C . ASN A 1 292 ? 6.377 14.318 -13.291 1.00 50.06 292 ASN A C 1
ATOM 2329 O O . ASN A 1 292 ? 6.611 13.512 -14.191 1.00 50.06 292 ASN A O 1
ATOM 2333 N N . GLU A 1 293 ? 5.562 15.360 -13.467 1.00 50.78 293 GLU A N 1
ATOM 2334 C CA . GLU A 1 293 ? 4.869 15.640 -14.732 1.00 50.78 293 GLU A CA 1
ATOM 2335 C C . GLU A 1 293 ? 5.867 15.982 -15.857 1.00 50.78 293 GLU A C 1
ATOM 2337 O O . GLU A 1 293 ? 5.743 15.497 -16.980 1.00 50.78 293 GLU A O 1
ATOM 2342 N N . GLN A 1 294 ? 6.932 16.737 -15.554 1.00 46.38 294 GLN A N 1
ATOM 2343 C CA . GLN A 1 294 ? 8.013 17.008 -16.508 1.00 46.38 294 GLN A CA 1
ATOM 2344 C C . GLN A 1 294 ? 8.820 15.756 -16.862 1.00 46.38 294 GLN A C 1
ATOM 2346 O O . GLN A 1 294 ? 9.187 15.597 -18.021 1.00 46.38 294 GLN A O 1
ATOM 2351 N N . VAL A 1 295 ? 9.082 14.851 -15.915 1.00 56.47 295 VAL A N 1
ATOM 2352 C CA . VAL A 1 295 ? 9.752 13.571 -16.197 1.00 56.47 295 VAL A CA 1
ATOM 2353 C C . VAL A 1 295 ? 8.878 12.683 -17.088 1.00 56.47 295 VAL A C 1
ATOM 2355 O O . VAL A 1 295 ? 9.395 12.147 -18.067 1.00 56.47 295 VAL A O 1
ATOM 2358 N N . GLN A 1 296 ? 7.568 12.594 -16.829 1.00 55.50 296 GLN A N 1
ATOM 2359 C CA . GLN A 1 296 ? 6.635 11.840 -17.678 1.00 55.50 296 GLN A CA 1
ATOM 2360 C C . GLN A 1 296 ? 6.527 12.427 -19.094 1.00 55.50 296 GLN A C 1
ATOM 2362 O O . GLN A 1 296 ? 6.680 11.696 -20.070 1.00 55.50 296 GLN A O 1
ATOM 2367 N N . LEU A 1 297 ? 6.359 13.748 -19.236 1.00 49.41 297 LEU A N 1
ATOM 2368 C CA . LEU A 1 297 ? 6.318 14.420 -20.545 1.00 49.41 297 LEU A CA 1
ATOM 2369 C C . LEU A 1 297 ? 7.623 14.241 -21.336 1.00 49.41 297 LEU A C 1
ATOM 2371 O O . LEU A 1 297 ? 7.615 14.121 -22.559 1.00 49.41 297 LEU A O 1
ATOM 2375 N N . VAL A 1 298 ? 8.758 14.192 -20.645 1.00 51.78 298 VAL A N 1
ATOM 2376 C CA . VAL A 1 298 ? 10.072 13.953 -21.251 1.00 51.78 298 VAL A CA 1
ATOM 2377 C C . VAL A 1 298 ? 10.215 12.513 -21.736 1.00 51.78 298 VAL A C 1
ATOM 2379 O O . VAL A 1 298 ? 10.726 12.290 -22.832 1.00 51.78 298 VAL A O 1
ATOM 2382 N N . GLU A 1 299 ? 9.733 11.539 -20.964 1.00 56.03 299 GLU A N 1
ATOM 2383 C CA . GLU A 1 299 ? 9.691 10.137 -21.390 1.00 56.03 299 GLU A CA 1
ATOM 2384 C C . GLU A 1 299 ? 8.785 9.942 -22.612 1.00 56.03 299 GLU A C 1
ATOM 2386 O O . GLU A 1 299 ? 9.121 9.168 -23.509 1.00 56.03 299 GLU A O 1
ATOM 2391 N N . GLU A 1 300 ? 7.701 10.714 -22.728 1.00 51.66 300 GLU A N 1
ATOM 2392 C CA . GLU A 1 300 ? 6.852 10.725 -23.920 1.00 51.66 300 GLU A CA 1
ATOM 2393 C C . GLU A 1 300 ? 7.500 11.375 -25.154 1.00 51.66 300 GLU A C 1
ATOM 2395 O O . GLU A 1 300 ? 7.221 10.945 -26.277 1.00 51.66 300 GLU A O 1
ATOM 2400 N N . VAL A 1 301 ? 8.361 12.385 -24.981 1.00 46.72 301 VAL A N 1
ATOM 2401 C CA . VAL A 1 301 ? 9.066 13.068 -26.085 1.00 46.72 301 VAL A CA 1
ATOM 2402 C C . VAL A 1 301 ? 10.262 12.251 -26.582 1.00 46.72 301 VAL A C 1
ATOM 2404 O O . VAL A 1 301 ? 10.480 12.150 -27.792 1.00 46.72 301 VAL A O 1
ATOM 2407 N N . ASP A 1 302 ? 11.006 11.603 -25.684 1.00 45.38 302 ASP A N 1
ATOM 2408 C CA . ASP A 1 302 ? 12.088 10.680 -26.053 1.00 45.38 302 ASP A CA 1
ATOM 2409 C C . ASP A 1 302 ? 11.569 9.370 -26.660 1.00 45.38 302 ASP A C 1
ATOM 2411 O O . ASP A 1 302 ? 12.293 8.674 -27.375 1.00 45.38 302 ASP A O 1
ATOM 2415 N N . ALA A 1 303 ? 10.295 9.054 -26.461 1.00 52.31 303 ALA A N 1
ATOM 2416 C CA . ALA A 1 303 ? 9.653 7.938 -27.131 1.00 52.31 303 ALA A CA 1
ATOM 2417 C C .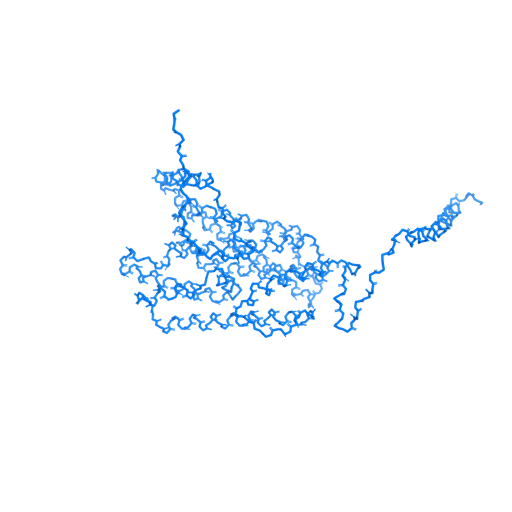 ALA A 1 303 ? 9.448 8.111 -28.631 1.00 52.31 303 ALA A C 1
ATOM 2419 O O . ALA A 1 303 ? 9.186 7.141 -29.345 1.00 52.31 303 ALA A O 1
ATOM 2420 N N . LEU A 1 304 ? 9.537 9.344 -29.119 1.00 41.69 304 LEU A N 1
ATOM 2421 C CA . LEU A 1 304 ? 9.364 9.619 -30.529 1.00 41.69 304 LEU A CA 1
ATOM 2422 C C . LEU A 1 304 ? 10.617 9.179 -31.305 1.00 41.69 304 LEU A C 1
ATOM 2424 O O . LEU A 1 304 ? 11.748 9.418 -30.849 1.00 41.69 304 LEU A O 1
ATOM 2428 N N . PRO A 1 305 ? 10.448 8.561 -32.493 1.00 43.12 305 PRO A N 1
ATOM 2429 C CA . PRO A 1 305 ? 11.572 8.237 -33.364 1.00 43.12 305 PRO A CA 1
ATOM 2430 C C . PRO A 1 305 ? 12.379 9.506 -33.655 1.00 43.12 305 PRO A C 1
ATOM 2432 O O . PRO A 1 305 ? 11.820 10.600 -33.713 1.00 43.12 305 PRO A O 1
ATOM 2435 N N . ALA A 1 306 ? 13.696 9.379 -33.851 1.00 51.28 306 ALA A N 1
ATOM 2436 C CA . ALA A 1 306 ? 14.613 10.519 -33.994 1.00 51.28 306 ALA A CA 1
ATOM 2437 C C . ALA A 1 306 ? 14.181 11.547 -35.065 1.00 51.28 306 ALA A C 1
ATOM 2439 O O . ALA A 1 306 ? 14.499 12.727 -34.955 1.00 51.28 306 ALA A O 1
ATOM 2440 N N . SER A 1 307 ? 13.399 11.121 -36.061 1.00 45.38 307 SER A N 1
ATOM 2441 C CA . SER A 1 307 ? 12.793 11.969 -37.095 1.00 45.38 307 SER A CA 1
ATOM 2442 C C . SER A 1 307 ? 11.695 12.922 -36.598 1.00 45.38 307 SER A C 1
ATOM 2444 O O . SER A 1 307 ? 11.354 13.867 -37.302 1.00 45.38 307 SER A O 1
ATOM 2446 N N . ALA A 1 308 ? 11.115 12.670 -35.423 1.00 42.03 308 ALA A N 1
ATOM 2447 C CA . ALA A 1 308 ? 10.010 13.428 -34.834 1.00 42.03 308 ALA A CA 1
ATOM 2448 C C . ALA A 1 308 ? 10.429 14.276 -33.617 1.00 42.03 308 ALA A C 1
ATOM 2450 O O . ALA A 1 308 ? 9.656 15.123 -33.168 1.00 42.03 308 ALA A O 1
ATOM 2451 N N . ARG A 1 309 ? 11.660 14.115 -33.111 1.00 52.59 309 ARG A N 1
ATOM 2452 C CA . ARG A 1 309 ? 12.208 14.953 -32.036 1.00 52.59 309 ARG A CA 1
ATOM 2453 C C . ARG A 1 309 ? 12.614 16.316 -32.609 1.00 52.59 309 ARG A C 1
ATOM 2455 O O . ARG A 1 309 ? 13.697 16.465 -33.173 1.00 52.59 309 ARG A O 1
ATOM 2462 N N . ARG A 1 310 ? 11.749 17.332 -32.497 1.00 47.00 310 ARG A N 1
ATOM 2463 C CA . ARG A 1 310 ? 12.156 18.719 -32.787 1.00 47.00 310 ARG A CA 1
ATOM 2464 C C . ARG A 1 310 ? 13.147 19.159 -31.713 1.00 47.00 310 ARG A C 1
ATOM 2466 O O . ARG A 1 310 ? 12.834 19.091 -30.528 1.00 47.00 310 ARG A O 1
ATOM 2473 N N . ARG A 1 311 ? 14.339 19.605 -32.122 1.00 44.12 311 ARG A N 1
ATOM 2474 C CA . ARG A 1 311 ? 15.276 20.249 -31.194 1.00 44.12 311 ARG A CA 1
ATOM 2475 C C . ARG A 1 311 ? 14.593 21.475 -30.576 1.00 44.12 311 ARG A C 1
ATOM 2477 O O . ARG A 1 311 ? 13.968 22.227 -31.327 1.00 44.12 311 ARG A O 1
ATOM 2484 N N . PRO A 1 312 ? 14.712 21.693 -29.256 1.00 45.16 312 PRO A N 1
ATOM 2485 C CA . PRO A 1 312 ? 14.336 22.975 -28.683 1.00 45.16 312 PRO A CA 1
ATOM 2486 C C . PRO A 1 312 ? 15.176 24.077 -29.356 1.00 45.16 312 PRO A C 1
ATOM 2488 O O . PRO A 1 312 ? 16.366 23.847 -29.610 1.00 45.16 312 PRO A O 1
ATOM 2491 N N . PRO A 1 313 ? 14.572 25.229 -29.698 1.00 42.69 313 PRO A N 1
ATOM 2492 C CA . PRO A 1 313 ? 15.297 26.333 -30.314 1.00 42.69 313 PRO A CA 1
ATOM 2493 C C . PRO A 1 313 ? 16.409 26.794 -29.374 1.00 42.69 313 PRO A C 1
ATOM 2495 O O . PRO A 1 313 ? 16.219 26.863 -28.155 1.00 42.69 313 PRO A O 1
ATOM 2498 N N . ARG A 1 314 ? 17.593 27.060 -29.932 1.00 53.16 314 ARG A N 1
ATOM 2499 C CA . ARG A 1 314 ? 18.693 27.631 -29.149 1.00 53.16 314 ARG A CA 1
ATOM 2500 C C . ARG A 1 314 ? 18.317 29.062 -28.744 1.00 53.16 314 ARG A C 1
ATOM 2502 O O . ARG A 1 314 ? 17.678 29.744 -29.541 1.00 53.16 314 ARG A O 1
ATOM 2509 N N . PRO A 1 315 ? 18.722 29.531 -27.550 1.00 54.38 315 PRO A N 1
ATOM 2510 C CA . PRO A 1 315 ? 18.425 30.892 -27.094 1.00 54.38 315 PRO A CA 1
ATOM 2511 C C . PRO A 1 315 ? 18.979 31.992 -28.018 1.00 54.38 315 PRO A C 1
ATOM 2513 O O . PRO A 1 315 ? 18.497 33.116 -27.958 1.00 54.38 315 PRO A O 1
ATOM 2516 N N . ASP A 1 316 ? 19.909 31.645 -28.914 1.00 61.22 316 ASP A N 1
ATOM 2517 C CA . ASP A 1 316 ? 20.554 32.570 -29.851 1.00 61.22 316 ASP A CA 1
ATOM 2518 C C . ASP A 1 316 ? 20.037 32.435 -31.301 1.00 61.22 316 ASP A C 1
ATOM 2520 O O . ASP A 1 316 ? 20.571 33.064 -32.213 1.00 61.22 316 ASP A O 1
ATOM 2524 N N . GLU A 1 317 ? 19.029 31.591 -31.560 1.00 47.25 317 GLU A N 1
ATOM 2525 C CA . GLU A 1 317 ? 18.404 31.508 -32.885 1.00 47.25 317 GLU A CA 1
ATOM 2526 C C . GLU A 1 317 ? 17.282 32.543 -33.001 1.00 47.25 317 GLU A C 1
ATOM 2528 O O . GLU A 1 317 ? 16.183 32.352 -32.476 1.00 47.25 317 GLU A O 1
ATOM 2533 N N . GLU A 1 318 ? 17.547 33.630 -33.730 1.00 49.19 318 GLU A N 1
ATOM 2534 C CA . GLU A 1 318 ? 16.501 34.571 -34.125 1.00 49.19 318 GLU A CA 1
ATOM 2535 C C . GLU A 1 318 ? 15.358 33.837 -34.850 1.00 49.19 318 GLU A C 1
ATOM 2537 O O . GLU A 1 318 ? 15.602 32.950 -35.685 1.00 49.19 318 GLU A O 1
ATOM 2542 N N . PRO A 1 319 ? 14.092 34.189 -34.557 1.00 44.16 319 PRO A N 1
ATOM 2543 C CA . PRO A 1 319 ? 12.948 33.584 -35.214 1.00 44.16 319 PRO A CA 1
ATOM 2544 C C . PRO A 1 319 ? 13.032 33.871 -36.711 1.00 44.16 319 PRO A C 1
ATOM 2546 O O . PRO A 1 319 ? 12.895 35.011 -37.154 1.00 44.16 319 PRO A O 1
ATOM 2549 N N . ARG A 1 320 ? 13.254 32.820 -37.510 1.00 50.56 320 ARG A N 1
ATOM 2550 C CA . ARG A 1 320 ? 13.213 32.958 -38.966 1.00 50.56 320 ARG A CA 1
ATOM 2551 C C . ARG A 1 320 ? 11.840 33.505 -39.362 1.00 50.56 320 ARG A C 1
ATOM 2553 O O . ARG A 1 320 ? 10.831 32.986 -38.871 1.00 50.56 320 ARG A O 1
ATOM 2560 N N . PRO A 1 321 ? 11.786 34.512 -40.248 1.00 39.31 321 PRO A N 1
ATOM 2561 C CA . PRO A 1 321 ? 10.527 35.060 -40.710 1.00 39.31 321 PRO A CA 1
ATOM 2562 C C . PRO A 1 321 ? 9.684 33.944 -41.321 1.00 39.31 321 PRO A C 1
ATOM 2564 O O . PRO A 1 321 ? 10.171 33.094 -42.069 1.00 39.31 321 PRO A O 1
ATOM 2567 N N . PHE A 1 322 ? 8.415 33.936 -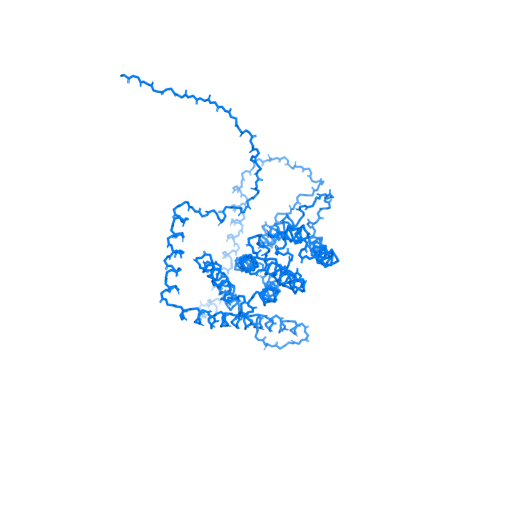40.936 1.00 39.00 322 PHE A N 1
ATOM 2568 C CA . PHE A 1 322 ? 7.423 32.960 -41.345 1.00 39.00 322 PHE A CA 1
ATOM 2569 C C . PHE A 1 322 ? 7.158 33.122 -42.850 1.00 39.00 322 PHE A C 1
ATOM 2571 O O . PHE A 1 322 ? 6.297 33.899 -43.254 1.00 39.00 322 PHE A O 1
ATOM 2578 N N . THR A 1 323 ? 7.918 32.428 -43.700 1.00 41.84 323 THR A N 1
ATOM 2579 C CA . THR A 1 323 ? 7.587 32.332 -45.123 1.00 41.84 323 THR A CA 1
ATOM 2580 C C . THR A 1 323 ? 6.522 31.257 -45.294 1.00 41.84 323 THR A C 1
ATOM 2582 O O . THR A 1 323 ? 6.740 30.065 -45.062 1.00 41.84 323 THR A O 1
ATOM 2585 N N . ALA A 1 324 ? 5.324 31.701 -45.659 1.00 47.75 324 ALA A N 1
ATOM 2586 C CA . ALA A 1 324 ? 4.219 30.847 -46.052 1.00 47.75 324 ALA A CA 1
ATOM 2587 C C . ALA A 1 324 ? 4.512 30.229 -47.430 1.00 47.75 324 ALA A C 1
ATOM 2589 O O . ALA A 1 324 ? 3.971 30.679 -48.432 1.00 47.75 324 ALA A O 1
ATOM 2590 N N . ASP A 1 325 ? 5.366 29.203 -47.483 1.00 39.97 325 ASP A N 1
ATOM 2591 C CA . ASP A 1 325 ? 5.651 28.477 -48.723 1.00 39.97 325 ASP A CA 1
ATOM 2592 C C . ASP A 1 325 ? 5.118 27.039 -48.698 1.00 39.97 325 ASP A C 1
ATOM 2594 O O . ASP A 1 325 ? 5.516 26.172 -47.917 1.00 39.97 325 ASP A O 1
ATOM 2598 N N . TYR A 1 326 ? 4.191 26.825 -49.628 1.00 44.66 326 TYR A N 1
ATOM 2599 C CA . TYR A 1 326 ? 3.556 25.593 -50.076 1.00 44.66 326 TYR A CA 1
ATOM 2600 C C . TYR A 1 326 ? 4.448 24.335 -50.010 1.00 44.66 326 TYR A C 1
ATOM 2602 O O . TYR A 1 326 ? 5.395 24.149 -50.776 1.00 44.66 326 TYR A O 1
ATOM 2610 N N . THR A 1 327 ? 4.045 23.359 -49.196 1.00 48.34 327 THR A N 1
ATOM 2611 C CA . THR A 1 327 ? 4.687 22.038 -49.035 1.00 48.34 327 THR A CA 1
ATOM 2612 C C . THR A 1 327 ? 4.391 21.032 -50.168 1.00 48.34 327 THR A C 1
ATOM 2614 O O . THR A 1 327 ? 4.566 19.825 -49.998 1.00 48.34 327 THR A O 1
ATOM 2617 N N . GLY A 1 328 ? 3.989 21.490 -51.360 1.00 46.88 328 GLY A N 1
ATOM 2618 C CA . GLY A 1 328 ? 3.592 20.616 -52.477 1.00 46.88 328 GLY A CA 1
ATOM 2619 C C . GLY A 1 328 ? 4.719 20.166 -53.423 1.00 46.88 328 GLY A C 1
ATOM 2620 O O . GLY A 1 328 ? 4.650 19.076 -53.992 1.00 46.88 328 GLY A O 1
ATOM 2621 N N . GLY A 1 329 ? 5.773 20.971 -53.606 1.00 47.72 329 GLY A N 1
ATOM 2622 C CA . GLY A 1 329 ? 6.753 20.761 -54.689 1.00 47.72 329 GLY A CA 1
ATOM 2623 C C . GLY A 1 329 ? 7.853 19.731 -54.396 1.00 47.72 329 GLY A C 1
ATOM 2624 O O . GLY A 1 329 ? 8.144 18.863 -55.222 1.00 47.72 329 GLY A O 1
ATOM 2625 N N . ARG A 1 330 ? 8.451 19.774 -53.197 1.00 54.34 330 ARG A N 1
ATOM 2626 C CA . ARG A 1 330 ? 9.628 18.941 -52.863 1.00 54.34 330 ARG A CA 1
ATOM 2627 C C . ARG A 1 330 ? 9.310 17.448 -52.759 1.00 54.34 330 ARG A C 1
ATOM 2629 O O . ARG A 1 330 ? 10.101 16.622 -53.210 1.00 54.34 330 ARG A O 1
ATOM 2636 N N . SER A 1 331 ? 8.130 17.089 -52.256 1.00 56.81 331 SER A N 1
ATOM 2637 C CA . SER A 1 331 ? 7.695 15.687 -52.174 1.00 56.81 331 SER A CA 1
ATOM 2638 C C . SER A 1 331 ? 7.419 15.067 -53.549 1.00 56.81 331 SER A C 1
ATOM 2640 O O . SER A 1 331 ? 7.537 13.851 -53.707 1.00 56.81 331 SER A O 1
ATOM 2642 N N . ARG A 1 332 ? 7.089 15.884 -54.562 1.00 56.62 332 ARG A N 1
ATOM 2643 C CA . ARG A 1 332 ? 6.847 15.418 -55.935 1.00 56.62 332 ARG A CA 1
ATOM 2644 C C . ARG A 1 332 ? 8.159 15.151 -56.675 1.00 56.62 332 ARG A C 1
ATOM 2646 O O . ARG A 1 332 ? 8.309 14.070 -57.237 1.00 56.62 332 ARG A O 1
ATOM 2653 N N . GLN A 1 333 ? 9.144 16.045 -56.555 1.00 63.62 333 GLN A N 1
ATOM 2654 C CA . GLN A 1 333 ? 10.484 15.830 -57.122 1.00 63.62 333 GLN A CA 1
ATOM 2655 C C . GLN A 1 333 ? 11.212 14.633 -56.490 1.00 63.62 333 GLN A C 1
ATOM 2657 O O . GLN A 1 333 ? 11.858 13.866 -57.202 1.00 63.62 333 GLN A O 1
ATOM 2662 N N . LEU A 1 334 ? 11.065 14.401 -55.178 1.00 63.19 334 LEU A N 1
ATOM 2663 C CA . LEU A 1 334 ? 11.673 13.233 -54.525 1.00 63.19 334 LEU A CA 1
ATOM 2664 C C . LEU A 1 334 ? 11.029 11.909 -54.982 1.00 63.19 334 LEU A C 1
ATOM 2666 O O . LEU A 1 334 ? 11.724 10.912 -55.186 1.00 63.19 334 LEU A O 1
ATOM 2670 N N . LYS A 1 335 ? 9.703 11.902 -55.191 1.00 66.19 335 LYS A N 1
ATOM 2671 C CA . LYS A 1 335 ? 8.976 10.739 -55.729 1.00 66.19 335 LYS A CA 1
ATOM 2672 C C . LYS A 1 335 ? 9.331 10.459 -57.190 1.00 66.19 335 LYS A C 1
ATOM 2674 O O . LYS A 1 335 ? 9.438 9.293 -57.560 1.00 66.19 335 LYS A O 1
ATOM 2679 N N . GLU A 1 336 ? 9.548 11.485 -58.010 1.00 67.12 336 GLU A N 1
ATOM 2680 C CA . GLU A 1 336 ? 9.981 11.304 -59.403 1.00 67.12 336 GLU A CA 1
ATOM 2681 C C . GLU A 1 336 ? 11.427 10.807 -59.502 1.00 67.12 336 GLU A C 1
ATOM 2683 O O . GLU A 1 336 ? 11.692 9.876 -60.264 1.00 67.12 336 GLU A O 1
ATOM 2688 N N . ARG A 1 337 ? 12.337 11.303 -58.653 1.00 64.81 337 ARG A N 1
ATOM 2689 C CA . ARG A 1 337 ? 13.734 10.835 -58.631 1.00 64.81 337 ARG A CA 1
ATOM 2690 C C . ARG A 1 337 ? 13.865 9.365 -58.211 1.00 64.81 337 ARG A C 1
ATOM 2692 O O . ARG A 1 337 ? 14.731 8.657 -58.718 1.00 64.81 337 ARG A O 1
ATOM 2699 N N . ASN A 1 338 ? 12.973 8.878 -57.346 1.00 62.59 338 ASN A N 1
ATOM 2700 C CA . ASN A 1 338 ? 12.988 7.484 -56.889 1.00 62.59 338 ASN A CA 1
ATOM 2701 C C . ASN A 1 338 ? 12.301 6.497 -57.851 1.00 62.59 338 ASN A C 1
ATOM 2703 O O . ASN A 1 338 ? 12.613 5.306 -57.810 1.00 62.59 338 ASN A O 1
ATOM 2707 N N . LYS A 1 339 ? 11.423 6.951 -58.760 1.00 67.12 339 LYS A N 1
ATOM 2708 C CA . LYS A 1 339 ? 10.782 6.064 -59.755 1.00 67.12 339 LYS A CA 1
ATOM 2709 C C . LYS A 1 339 ? 11.788 5.452 -60.738 1.00 67.12 339 LYS A C 1
ATOM 2711 O O . LYS A 1 339 ? 11.655 4.279 -61.081 1.00 67.12 339 LYS A O 1
ATOM 2716 N N . GLY A 1 340 ? 12.818 6.203 -61.139 1.00 60.44 340 GLY A N 1
ATOM 2717 C CA . GLY A 1 340 ? 13.872 5.701 -62.031 1.00 60.44 340 GLY A CA 1
ATOM 2718 C C . GLY A 1 340 ? 14.746 4.616 -61.389 1.00 60.44 340 GLY A C 1
ATOM 2719 O O . GLY A 1 340 ? 15.100 3.633 -62.038 1.00 60.44 340 GLY A O 1
ATOM 2720 N N . PHE A 1 341 ? 15.030 4.746 -60.091 1.00 59.62 341 PHE A N 1
ATOM 2721 C CA . PHE A 1 341 ? 15.902 3.816 -59.368 1.00 59.62 341 PHE A CA 1
ATOM 2722 C C . PHE A 1 341 ? 15.231 2.452 -59.125 1.00 59.62 341 PHE A C 1
ATOM 2724 O O . PHE A 1 341 ? 15.842 1.402 -59.325 1.00 59.62 341 PHE A O 1
ATOM 2731 N N . VAL A 1 342 ? 13.938 2.452 -58.779 1.00 62.03 342 VAL A N 1
ATOM 2732 C CA . VAL A 1 342 ? 13.166 1.218 -58.535 1.00 62.03 342 VAL A CA 1
ATOM 2733 C C . VAL A 1 342 ? 12.911 0.439 -59.835 1.00 62.03 342 VAL A C 1
ATOM 2735 O O . VAL A 1 342 ? 12.975 -0.792 -59.846 1.00 62.03 342 VAL A O 1
ATOM 2738 N N . ALA A 1 343 ? 12.702 1.133 -60.960 1.00 60.28 343 ALA A N 1
ATOM 2739 C CA . ALA A 1 343 ? 12.509 0.493 -62.263 1.00 60.28 343 ALA A CA 1
ATOM 2740 C C . ALA A 1 343 ? 13.769 -0.249 -62.761 1.00 60.28 343 ALA A C 1
ATOM 2742 O O . ALA A 1 343 ? 13.658 -1.329 -63.349 1.00 60.28 343 ALA A O 1
ATOM 2743 N N . GLY A 1 344 ? 14.966 0.284 -62.488 1.00 65.06 344 GLY A N 1
ATOM 2744 C CA . GLY A 1 344 ? 16.235 -0.371 -62.829 1.00 65.06 344 GLY A CA 1
ATOM 2745 C C . GLY A 1 344 ? 16.498 -1.639 -62.011 1.00 65.06 344 GLY A C 1
ATOM 2746 O O . GLY A 1 344 ? 16.926 -2.659 -62.558 1.00 65.06 344 GLY A O 1
ATOM 2747 N N . HIS A 1 345 ? 16.171 -1.613 -60.715 1.00 67.25 345 HIS A N 1
ATOM 2748 C CA . HIS A 1 345 ? 16.411 -2.741 -59.811 1.00 67.25 345 HIS A CA 1
ATOM 2749 C C . HIS A 1 345 ? 15.545 -3.967 -60.158 1.00 67.25 345 HIS A C 1
ATOM 2751 O O . HIS A 1 345 ? 16.032 -5.100 -60.155 1.00 67.25 345 HIS A O 1
ATOM 2757 N N . ASN A 1 346 ? 14.287 -3.749 -60.560 1.00 68.94 346 ASN A N 1
ATOM 2758 C CA . ASN A 1 346 ? 13.375 -4.833 -60.940 1.00 68.94 346 ASN A CA 1
ATOM 2759 C C . ASN A 1 346 ? 13.735 -5.482 -62.287 1.00 68.94 346 ASN A C 1
ATOM 2761 O O . ASN A 1 346 ? 13.594 -6.697 -62.438 1.00 68.94 346 ASN A O 1
ATOM 2765 N N . ARG A 1 347 ? 14.268 -4.719 -63.254 1.00 71.19 347 ARG A N 1
ATOM 2766 C CA . ARG A 1 347 ? 14.745 -5.281 -64.533 1.00 71.19 347 ARG A CA 1
ATOM 2767 C C . ARG A 1 347 ? 15.972 -6.172 -64.344 1.00 71.19 347 ARG A C 1
ATOM 2769 O O . ARG A 1 347 ? 16.032 -7.256 -64.922 1.00 71.19 347 ARG A O 1
ATOM 2776 N N . LYS A 1 348 ? 16.915 -5.759 -63.490 1.00 73.19 348 LYS A N 1
ATOM 2777 C CA . LYS A 1 348 ? 18.127 -6.540 -63.192 1.00 73.19 348 LYS A CA 1
ATOM 2778 C C . LYS A 1 348 ? 17.801 -7.832 -62.430 1.00 73.19 348 LYS A C 1
ATOM 2780 O O . LYS A 1 348 ? 18.344 -8.885 -62.755 1.00 73.19 348 LYS A O 1
ATOM 2785 N N . ALA A 1 349 ? 16.856 -7.774 -61.488 1.00 73.25 349 ALA A N 1
ATOM 2786 C CA . ALA A 1 349 ? 16.358 -8.957 -60.783 1.00 73.25 349 ALA A CA 1
ATOM 2787 C C . ALA A 1 349 ? 15.626 -9.938 -61.721 1.00 73.25 349 ALA A C 1
ATOM 2789 O O . ALA A 1 349 ? 15.843 -11.147 -61.642 1.00 73.25 349 ALA A O 1
ATOM 2790 N N . GLY A 1 350 ? 14.814 -9.428 -62.656 1.00 75.25 350 GLY A N 1
ATOM 2791 C CA . GLY A 1 350 ? 14.142 -10.248 -63.669 1.00 75.25 350 GLY A CA 1
ATOM 2792 C C . GLY A 1 350 ? 15.111 -10.939 -64.634 1.00 75.25 350 GLY A C 1
ATOM 2793 O O . GLY A 1 350 ? 14.948 -12.125 -64.916 1.00 75.25 350 GLY A O 1
ATOM 2794 N N . ALA A 1 351 ? 16.152 -10.236 -65.090 1.00 71.75 351 ALA A N 1
ATOM 2795 C CA . ALA A 1 351 ? 17.179 -10.801 -65.969 1.00 71.75 351 ALA A CA 1
ATOM 2796 C C . ALA A 1 351 ? 17.992 -11.913 -65.279 1.00 71.75 351 ALA A C 1
ATOM 2798 O O . ALA A 1 351 ? 18.176 -12.984 -65.854 1.00 71.75 351 ALA A O 1
ATOM 2799 N N . MET A 1 352 ? 18.399 -11.712 -64.019 1.00 76.38 352 MET A N 1
ATOM 2800 C CA . MET A 1 352 ? 19.101 -12.752 -63.251 1.00 76.38 352 MET A CA 1
ATOM 2801 C C . MET A 1 352 ? 18.226 -13.979 -62.975 1.00 76.38 352 MET A C 1
ATOM 2803 O O . MET A 1 352 ? 18.722 -15.106 -62.978 1.00 76.38 352 MET A O 1
ATOM 2807 N N . LYS A 1 353 ? 16.915 -13.785 -62.777 1.00 79.75 353 LYS A N 1
ATOM 2808 C CA . LYS A 1 353 ? 15.970 -14.896 -62.619 1.00 79.75 353 LYS A CA 1
ATOM 2809 C C . LYS A 1 353 ? 15.829 -15.712 -63.909 1.00 79.75 353 LYS A C 1
ATOM 2811 O O . LYS A 1 353 ? 15.830 -16.935 -63.829 1.00 79.75 353 LYS A O 1
ATOM 2816 N N . LYS A 1 354 ? 15.784 -15.061 -65.079 1.00 78.62 354 LYS A N 1
ATOM 2817 C CA . LYS A 1 354 ? 15.741 -15.747 -66.385 1.00 78.62 354 LYS A CA 1
ATOM 2818 C C . LYS A 1 354 ? 17.024 -16.527 -66.692 1.00 78.62 354 LYS A C 1
ATOM 2820 O O . LYS A 1 354 ? 16.923 -17.656 -67.159 1.00 78.62 354 LYS A O 1
ATOM 2825 N N . MET A 1 355 ? 18.201 -15.987 -66.353 1.00 74.69 355 MET A N 1
ATOM 2826 C CA . MET A 1 355 ? 19.470 -16.724 -66.479 1.00 74.69 355 MET A CA 1
ATOM 2827 C C . MET A 1 355 ? 19.517 -17.963 -65.575 1.00 74.69 355 MET A C 1
ATOM 2829 O O . MET A 1 355 ? 19.930 -19.028 -66.016 1.00 74.69 355 MET A O 1
ATOM 2833 N N . ARG A 1 356 ? 19.036 -17.867 -64.326 1.00 74.75 356 ARG A N 1
ATOM 2834 C CA . ARG A 1 356 ? 18.955 -19.030 -63.419 1.00 74.75 356 ARG A CA 1
ATOM 2835 C C . ARG A 1 356 ? 17.959 -20.103 -63.872 1.00 74.75 356 ARG A C 1
ATOM 2837 O O . ARG A 1 356 ? 18.061 -21.233 -63.415 1.00 74.75 356 ARG A O 1
ATOM 2844 N N . GLN A 1 357 ? 16.999 -19.749 -64.724 1.00 79.06 357 GLN A N 1
ATOM 2845 C CA . GLN A 1 357 ? 15.983 -20.661 -65.255 1.00 79.06 357 GLN A CA 1
ATOM 2846 C C . GLN A 1 357 ? 16.322 -21.193 -66.659 1.00 79.06 357 GLN A C 1
ATOM 2848 O O . GLN A 1 357 ? 15.496 -21.887 -67.241 1.00 79.06 357 GLN A O 1
ATOM 2853 N N . GLY A 1 358 ? 17.506 -20.881 -67.205 1.00 70.38 358 GLY A N 1
ATOM 2854 C CA . GLY A 1 358 ? 17.952 -21.391 -68.509 1.00 70.38 358 GLY A CA 1
ATOM 2855 C C . GLY A 1 358 ? 17.130 -20.895 -69.705 1.00 70.38 358 GLY A C 1
ATOM 2856 O O . GLY A 1 358 ? 17.083 -21.567 -70.726 1.00 70.38 358 GLY A O 1
ATOM 2857 N N . MET A 1 359 ? 16.450 -19.749 -69.580 1.00 61.81 359 MET A N 1
ATOM 2858 C CA . MET A 1 359 ? 15.577 -19.188 -70.627 1.00 61.81 359 MET A CA 1
ATOM 2859 C C . MET A 1 359 ? 16.259 -18.111 -71.494 1.00 61.81 359 MET A C 1
ATOM 2861 O O . MET A 1 359 ? 15.577 -17.214 -71.996 1.00 61.81 359 MET A O 1
ATOM 2865 N N . ILE A 1 360 ? 17.587 -18.145 -71.633 1.00 54.25 360 ILE A N 1
ATOM 2866 C CA . ILE A 1 360 ? 18.342 -17.268 -72.546 1.00 54.25 360 ILE A CA 1
ATOM 2867 C C . ILE A 1 360 ? 19.365 -18.104 -73.295 1.00 54.25 360 ILE A C 1
ATOM 2869 O O . ILE A 1 360 ? 20.101 -18.837 -72.597 1.00 54.25 360 ILE A O 1
#

Organism: NCBI:txid2011161

pLDDT: mean 75.61, std 22.03, range [27.12, 97.69]

Secondary structure (DSSP, 8-state):
---PPP--------------TTTTTT---HHHHHHHHHHHHHHHHHHHH-THHHHHHHHHHHHHHHHHHHHHHHHHHHHHHHHHHTT------PPPHHHHHHHHHHHHHHHHHHHHHHHH-TTHHHHHHHTTHHHHHHHHHHHHHHHHHHHHHHHHHHH---HHHHHHHHHHHHHHHHHHHHHHHHHHHHTS--TTS-HHHHHHHHHHHHHHHHHHHT-HHHHHHHHHHS-HHHHHHHHHHTT-S-HHHHHHHHHHHHHHHHHHHHHHHHHHHHTT--------TTHHHHHHHHHHHHHHHHTS-TTT-PPPPPTT----------TTHHHHHHHHHHHHHHHHHHHHHHHHHHHHTT--

Foldseek 3Di:
DDDDDDDDDDDDPDDPDPPPPDVPVPPQDPVNVVVLVVLLVVVVVVCVVPVCVLVVLLVVLLVLLVVLVVLLVVLLVLLVVVVCCVPDVDDDDNPPLVNLLVSLVVLLCSLVVLLVVCSSHVVSLVSNVVSVVLLCLLVSLLSNLVSSVSSLVVCCVVPNDDPSSLVSVVSNVSSLVSSLSSSVSSLVVQQQADPVDDPVSNLVSVVVNLVSLVSSLVSLVSVLVSCVVPPVVVRLVVCVVVVSDDPVSSVVSVVSNVVSNVVVLVVLLVVCVVVVNDDDDDDDPPVPVVSVVVVSVVSVLSRDDPVRNDDDDDPPDDPDPDDPDDPPPPVVVVVVVVVVVVVVVVVVVVVVVCVVVVND